Protein AF-A0A938PSN5-F1 (afdb_monomer_lite)

Radius of gyration: 25.48 Å; chains: 1; bounding box: 54×67×77 Å

Secondary structure (DSSP, 8-state):
----HHHHHHHHHHHHHHHHHHHHHHHHHHHHHHHHHHHHHHHHTSS--HHHHHHHHHHHHHTT--HHHHHHHHHHHHHHHHT---HHHHHHHHH-SSS--HHHHHHHHHHHHHHHHHH-S-TT-HHHHHHHHHHHHTT--HHHHHHHHHHHHHHHHHHHHHHHHHT--TT--HHHHHHHHHHHHHHT-GGGS-TT--HHHHHHHHHHHHHHHHHHHHHHHHHHHHHHHHH--

Sequence (233 aa):
MPDSRPIDSLLERLAQRLLTAWVRHTRRPYLEFMFAGMGRIARSSGHVTPEYIAYGEAVMMRLNITNAEREQAIAWFRSGHDGNADLHQLAGRCNAGVGRTKNRDMLARMCLESFVAIAGVEPDTAANRTVHFLASLIGQDAANARRKHRAQQQRAEQSNAARAILGVSADAGMEEIKRAYRLLASRYHPDKLPANASEEECEFAVRRSIEVRSALEFLLDSGTDAEVNKAAA

pLDDT: mean 83.18, std 14.86, range [31.61, 97.12]

Foldseek 3Di:
DDDPPPVVVVVVVVVVVVVVVVVCLLLVLLLLLLLLLLLLLCLLLPHDDVVSVVLLVVLCVVVVPDPVNVVVSVVSSVCSNVVNDPSLVSLVSLVPDPDDDPVSVVSLLVSLLSLLVSNDLDPPGSSLVSSCVSNVSNVHDSVVSSVVVVVVVVLLVLLCVLCVLLVHDSPDDLVRLVVSLVVLLVVLPLVPDPPPDDPVSVVVSVVSNVSNVVSNVSNVVVVVVVVVVVVVD

Structure (mmCIF, N/CA/C/O backbone):
data_AF-A0A938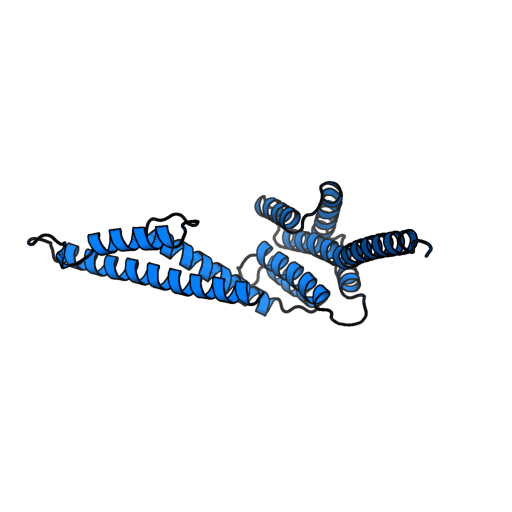PSN5-F1
#
_entry.id   AF-A0A938PSN5-F1
#
loop_
_atom_site.group_PDB
_atom_site.id
_atom_site.type_symbol
_atom_site.label_atom_id
_atom_site.label_alt_id
_atom_site.label_comp_id
_atom_site.label_asym_id
_atom_site.label_entity_id
_atom_site.label_seq_id
_atom_site.pdbx_PDB_ins_code
_atom_site.Cartn_x
_atom_site.Cartn_y
_atom_site.Cartn_z
_atom_site.occupancy
_atom_site.B_iso_or_equiv
_atom_site.auth_seq_id
_atom_site.auth_comp_id
_atom_site.auth_asym_id
_atom_site.auth_atom_id
_atom_site.pdbx_PDB_model_num
ATOM 1 N N . MET A 1 1 ? 1.791 48.979 -35.246 1.00 45.25 1 MET A N 1
ATOM 2 C CA . MET A 1 1 ? 2.224 47.983 -34.245 1.00 45.25 1 MET A CA 1
ATOM 3 C C . MET A 1 1 ? 1.732 46.625 -34.724 1.00 45.25 1 MET A C 1
ATOM 5 O O . MET A 1 1 ? 0.539 46.378 -34.596 1.00 45.25 1 MET A O 1
ATOM 9 N N . PRO A 1 2 ? 2.564 45.826 -35.415 1.00 44.50 2 PRO A N 1
ATOM 10 C CA . PRO A 1 2 ? 2.150 44.516 -35.896 1.00 44.50 2 PRO A CA 1
ATOM 11 C C . PRO A 1 2 ? 2.071 43.534 -34.721 1.00 44.50 2 PRO A C 1
ATOM 13 O O . PRO A 1 2 ? 2.867 43.591 -33.787 1.00 44.50 2 PRO A O 1
ATOM 16 N N . ASP A 1 3 ? 1.052 42.688 -34.774 1.00 54.69 3 ASP A N 1
ATOM 17 C CA . ASP A 1 3 ? 0.571 41.810 -33.714 1.00 54.69 3 ASP A CA 1
ATOM 18 C C . ASP A 1 3 ? 1.532 40.623 -33.492 1.00 54.69 3 ASP A C 1
ATOM 20 O O . ASP A 1 3 ? 1.675 39.755 -34.352 1.00 54.69 3 ASP A O 1
ATOM 24 N N . SER A 1 4 ? 2.212 40.575 -32.342 1.00 52.62 4 SER A N 1
ATOM 25 C CA . SER A 1 4 ? 3.207 39.548 -31.977 1.00 52.62 4 SER A CA 1
ATOM 26 C C . SER A 1 4 ? 2.605 38.200 -31.531 1.00 52.62 4 SER A C 1
ATOM 28 O O . SER A 1 4 ? 3.331 37.272 -31.189 1.00 52.62 4 SER A O 1
ATOM 30 N N . ARG A 1 5 ? 1.277 38.040 -31.586 1.00 55.97 5 ARG A N 1
ATOM 31 C CA . ARG A 1 5 ? 0.528 36.907 -31.004 1.00 55.97 5 ARG A CA 1
ATOM 32 C C . ARG A 1 5 ? 0.678 35.511 -31.654 1.00 55.97 5 ARG A C 1
ATOM 34 O O . ARG A 1 5 ? 0.444 34.532 -30.941 1.00 55.97 5 ARG A O 1
ATOM 41 N N . PRO A 1 6 ? 1.019 35.316 -32.948 1.00 53.09 6 PRO A N 1
ATOM 42 C CA . PRO A 1 6 ? 1.002 33.965 -33.522 1.00 53.09 6 PRO A CA 1
ATOM 43 C C . PRO A 1 6 ? 2.193 33.099 -33.080 1.00 53.09 6 PRO A C 1
ATOM 45 O O . PRO A 1 6 ? 2.013 31.897 -32.872 1.00 53.09 6 PRO A O 1
ATOM 48 N N . ILE A 1 7 ? 3.376 33.697 -32.883 1.00 48.84 7 ILE A N 1
ATOM 49 C CA . ILE A 1 7 ? 4.607 32.992 -32.480 1.00 48.84 7 ILE A CA 1
ATOM 50 C C . ILE A 1 7 ? 4.522 32.541 -31.014 1.00 48.84 7 ILE A C 1
ATOM 52 O O . ILE A 1 7 ? 4.834 31.386 -30.721 1.00 48.84 7 ILE A O 1
ATOM 56 N N . ASP A 1 8 ? 3.993 33.384 -30.124 1.00 55.94 8 ASP A N 1
ATOM 57 C CA . ASP A 1 8 ? 3.820 33.055 -28.701 1.00 55.94 8 ASP A CA 1
ATOM 58 C C . ASP A 1 8 ? 2.878 31.855 -28.504 1.00 55.94 8 ASP A C 1
ATOM 60 O O . ASP A 1 8 ? 3.202 30.907 -27.790 1.00 55.94 8 ASP A O 1
ATOM 64 N N . SER A 1 9 ? 1.773 31.800 -29.258 1.00 59.12 9 SER A N 1
ATOM 65 C CA . SER A 1 9 ? 0.826 30.675 -29.195 1.00 59.12 9 SER A CA 1
ATOM 66 C C . SER A 1 9 ? 1.396 29.348 -29.726 1.00 59.12 9 SER A C 1
ATOM 68 O O . SER A 1 9 ? 0.900 28.269 -29.385 1.00 59.12 9 SER A O 1
ATOM 70 N N . LEU A 1 10 ? 2.396 29.404 -30.612 1.00 55.84 10 LEU A N 1
ATOM 71 C CA . LEU A 1 10 ? 3.085 28.226 -31.143 1.00 55.84 10 LEU A CA 1
ATOM 72 C C . LEU A 1 10 ? 4.133 27.728 -30.149 1.00 55.84 10 LEU A C 1
ATOM 74 O O . LEU A 1 10 ? 4.213 26.523 -29.913 1.00 55.84 10 LEU A O 1
ATOM 78 N N . LEU A 1 11 ? 4.882 28.641 -29.529 1.00 57.03 11 LEU A N 1
ATOM 79 C CA . LEU A 1 11 ? 5.856 28.320 -28.488 1.00 57.03 11 LEU A CA 1
ATOM 80 C C . LEU A 1 11 ? 5.182 27.740 -27.242 1.00 57.03 11 LEU A C 1
ATOM 82 O O . LEU A 1 11 ? 5.653 26.728 -26.733 1.00 57.03 11 LEU A O 1
ATOM 86 N N . GLU A 1 12 ? 4.039 28.278 -26.813 1.00 58.59 12 GLU A N 1
ATOM 87 C CA . GLU A 1 12 ? 3.246 27.705 -25.717 1.00 58.59 12 GLU A CA 1
ATOM 88 C C . GLU A 1 12 ? 2.748 26.293 -26.042 1.00 58.59 12 GLU A C 1
ATOM 90 O O . GLU A 1 12 ? 2.894 25.372 -25.238 1.00 58.59 12 GLU A O 1
ATOM 95 N N . ARG A 1 13 ? 2.217 26.071 -27.252 1.00 63.41 13 ARG A N 1
ATOM 96 C CA . ARG A 1 13 ? 1.760 24.740 -27.685 1.00 63.41 13 ARG A CA 1
ATOM 97 C C . ARG A 1 13 ? 2.907 23.737 -27.785 1.00 63.41 13 ARG A C 1
ATOM 99 O O . ARG A 1 13 ? 2.730 22.570 -27.427 1.00 63.41 13 ARG A O 1
ATOM 106 N N . LEU A 1 14 ? 4.079 24.165 -28.251 1.00 49.91 14 LEU A N 1
ATOM 107 C CA . LEU A 1 14 ? 5.283 23.337 -28.278 1.00 49.91 14 LEU A CA 1
ATOM 108 C C . LEU A 1 14 ? 5.779 23.040 -26.861 1.00 49.91 14 LEU A C 1
ATOM 110 O O . LEU A 1 14 ? 6.025 21.878 -26.555 1.00 49.91 14 LEU A O 1
ATOM 114 N N . ALA A 1 15 ? 5.837 24.034 -25.974 1.00 52.06 15 ALA A N 1
ATOM 115 C CA . ALA A 1 15 ? 6.220 23.863 -24.576 1.00 52.06 15 ALA A CA 1
ATOM 116 C C . ALA A 1 15 ? 5.268 22.913 -23.831 1.00 52.06 15 ALA A C 1
ATOM 118 O O . ALA A 1 15 ? 5.733 21.994 -23.161 1.00 52.06 15 ALA A O 1
ATOM 119 N N . GLN A 1 16 ? 3.950 23.037 -24.019 1.00 60.03 16 GLN A N 1
ATOM 120 C CA . GLN A 1 16 ? 2.952 22.137 -23.431 1.00 60.03 16 GLN A CA 1
ATOM 121 C C . GLN A 1 16 ? 3.113 20.697 -23.943 1.00 60.03 16 GLN A C 1
ATOM 123 O O . GLN A 1 16 ? 3.023 19.739 -23.170 1.00 60.03 16 GLN A O 1
ATOM 128 N N . ARG A 1 17 ? 3.382 20.522 -25.247 1.00 55.81 17 ARG A N 1
ATOM 129 C CA . ARG A 1 17 ? 3.638 19.206 -25.859 1.00 55.81 17 ARG A CA 1
ATOM 130 C C . ARG A 1 17 ? 4.942 18.599 -25.363 1.00 55.81 17 ARG A C 1
ATOM 132 O O . ARG A 1 17 ? 4.955 17.412 -25.051 1.00 55.81 17 ARG A O 1
ATOM 139 N N . LEU A 1 18 ? 6.004 19.394 -25.257 1.00 54.53 18 LEU A N 1
ATOM 140 C CA . LEU A 1 18 ? 7.302 18.968 -24.737 1.00 54.53 18 LEU A CA 1
ATOM 141 C C . LEU A 1 18 ? 7.218 18.628 -23.248 1.00 54.53 18 LEU A C 1
ATOM 143 O O . LEU A 1 18 ? 7.738 17.593 -22.855 1.00 54.53 18 LEU A O 1
ATOM 147 N N . LEU A 1 19 ? 6.497 19.410 -22.442 1.00 59.25 19 LEU A N 1
ATOM 148 C CA . LEU A 1 19 ? 6.243 19.125 -21.029 1.00 59.25 19 LEU A CA 1
ATOM 149 C C . LEU A 1 19 ? 5.419 17.845 -20.860 1.00 59.25 19 LEU A C 1
ATOM 151 O O . LEU A 1 19 ? 5.789 16.972 -20.082 1.00 59.25 19 LEU A O 1
ATOM 155 N N . THR A 1 20 ? 4.341 17.684 -21.629 1.00 65.62 20 THR A N 1
ATOM 156 C CA . THR A 1 20 ? 3.514 16.466 -21.605 1.00 65.62 20 THR A CA 1
ATOM 157 C C . THR A 1 20 ? 4.323 15.243 -22.040 1.00 65.62 20 THR A C 1
ATOM 159 O O . THR A 1 20 ? 4.248 14.188 -21.408 1.00 65.62 20 THR A O 1
ATOM 162 N N . ALA A 1 21 ? 5.126 15.379 -23.097 1.00 54.53 21 ALA A N 1
ATOM 163 C CA . ALA A 1 21 ? 6.018 14.330 -23.575 1.00 54.53 21 ALA A CA 1
ATOM 164 C C . ALA A 1 21 ? 7.109 14.010 -22.548 1.00 54.53 21 ALA A C 1
ATOM 166 O O . ALA A 1 21 ? 7.376 12.839 -22.311 1.00 54.53 21 ALA A O 1
ATOM 167 N N . TRP A 1 22 ? 7.682 15.016 -21.887 1.00 57.53 22 TRP A N 1
ATOM 168 C CA . TRP A 1 22 ? 8.700 14.856 -20.853 1.00 57.53 22 TRP A CA 1
ATOM 169 C C . TRP A 1 22 ? 8.143 14.183 -19.597 1.00 57.53 22 TRP A C 1
ATOM 171 O O . TRP A 1 22 ? 8.745 13.235 -19.096 1.00 57.53 22 TRP A O 1
ATOM 181 N N . VAL A 1 23 ? 6.959 14.587 -19.126 1.00 67.56 23 VAL A N 1
ATOM 182 C CA . VAL A 1 23 ? 6.266 13.936 -18.003 1.00 67.56 23 VAL A CA 1
ATOM 183 C C . VAL A 1 23 ? 5.950 12.481 -18.350 1.00 67.56 23 VAL A C 1
ATOM 185 O O . VAL A 1 23 ? 6.244 11.586 -17.559 1.00 67.56 23 VAL A O 1
ATOM 188 N N . ARG A 1 24 ? 5.421 12.212 -19.552 1.00 67.19 24 ARG A N 1
ATOM 189 C CA . ARG A 1 24 ? 5.166 10.841 -20.029 1.00 67.19 24 ARG A CA 1
ATOM 190 C C . ARG A 1 24 ? 6.452 10.022 -20.145 1.00 67.19 24 ARG A C 1
ATOM 192 O O . ARG A 1 24 ? 6.476 8.871 -19.717 1.00 67.19 24 ARG A O 1
ATOM 199 N N . HIS A 1 25 ? 7.520 10.608 -20.677 1.00 71.94 25 HIS A N 1
ATOM 200 C CA . HIS A 1 25 ? 8.811 9.948 -20.857 1.00 71.94 25 HIS A CA 1
ATOM 201 C C . HIS A 1 25 ? 9.480 9.628 -19.517 1.00 71.94 25 HIS A C 1
ATOM 203 O O . HIS A 1 25 ? 9.973 8.522 -19.334 1.00 71.94 25 HIS A O 1
ATOM 209 N N . THR A 1 26 ? 9.411 10.548 -18.553 1.00 76.94 26 THR A N 1
ATOM 210 C CA . THR A 1 26 ? 9.938 10.353 -17.193 1.00 76.94 26 THR A CA 1
ATOM 211 C C . THR A 1 26 ? 9.128 9.306 -16.429 1.00 76.94 26 THR A C 1
ATOM 213 O O . THR A 1 26 ? 9.687 8.509 -15.685 1.00 76.94 26 THR A O 1
ATOM 216 N N . ARG A 1 27 ? 7.806 9.267 -16.628 1.00 84.69 27 ARG A N 1
ATOM 217 C CA . ARG A 1 27 ? 6.895 8.364 -15.914 1.00 84.69 27 ARG A CA 1
ATOM 218 C C . ARG A 1 27 ? 6.908 6.930 -16.455 1.00 84.69 27 ARG A C 1
ATOM 220 O O . ARG A 1 27 ? 6.739 5.992 -15.680 1.00 84.69 27 ARG A O 1
ATOM 227 N N . ARG A 1 28 ? 7.109 6.732 -17.762 1.00 89.81 28 ARG A N 1
ATOM 228 C CA . ARG A 1 28 ? 7.004 5.411 -18.411 1.00 89.81 28 ARG A CA 1
ATOM 229 C C . ARG A 1 28 ? 7.950 4.340 -17.835 1.00 89.81 28 ARG A C 1
ATOM 231 O O . ARG A 1 28 ? 7.446 3.253 -17.565 1.00 89.81 28 ARG A O 1
ATOM 238 N N . PRO A 1 29 ? 9.256 4.595 -17.599 1.00 92.75 29 PRO A N 1
ATOM 239 C CA . PRO A 1 29 ? 10.144 3.622 -16.956 1.00 92.75 29 PRO A CA 1
ATOM 240 C C . PRO A 1 29 ? 9.627 3.146 -15.596 1.00 92.75 29 PRO A C 1
ATOM 242 O O . PRO A 1 29 ? 9.659 1.952 -15.317 1.00 92.75 29 PRO A O 1
ATOM 245 N N . TYR A 1 30 ? 9.080 4.062 -14.791 1.00 93.19 30 TYR A N 1
ATOM 246 C CA . TYR A 1 30 ? 8.523 3.743 -13.478 1.00 93.19 30 TYR A CA 1
ATOM 247 C C . TYR A 1 30 ? 7.256 2.903 -13.575 1.00 93.19 30 TYR A C 1
ATOM 249 O O . TYR A 1 30 ? 7.114 1.954 -12.817 1.00 93.19 30 TYR A O 1
ATOM 257 N N . LEU A 1 31 ? 6.354 3.202 -14.515 1.00 93.25 31 LEU A N 1
ATOM 258 C CA . LEU A 1 31 ? 5.161 2.376 -14.729 1.00 93.25 31 LEU A CA 1
ATOM 259 C C . LEU A 1 31 ? 5.536 0.953 -15.137 1.00 93.25 31 LEU A C 1
ATOM 261 O O . LEU A 1 31 ? 5.017 -0.004 -14.575 1.00 93.25 31 LEU A O 1
ATOM 265 N N . GLU A 1 32 ? 6.461 0.817 -16.081 1.00 95.25 32 GLU A N 1
ATOM 266 C CA . GLU A 1 32 ? 6.935 -0.482 -16.545 1.00 95.25 32 GLU A CA 1
ATOM 267 C C . GLU A 1 32 ? 7.602 -1.279 -15.420 1.00 95.25 32 GLU A C 1
ATOM 269 O O . GLU A 1 32 ? 7.234 -2.429 -15.183 1.00 95.25 32 GLU A O 1
ATOM 274 N N . PHE A 1 33 ? 8.509 -0.648 -14.666 1.00 97.12 33 PHE A N 1
ATOM 275 C CA . PHE A 1 33 ? 9.139 -1.255 -13.494 1.00 97.12 33 PHE A CA 1
ATOM 276 C C . PHE A 1 33 ? 8.119 -1.634 -12.414 1.00 97.12 33 PHE A C 1
ATOM 278 O O . PHE A 1 33 ? 8.210 -2.710 -11.830 1.00 97.12 33 PHE A O 1
ATOM 285 N N . MET A 1 34 ? 7.126 -0.781 -12.163 1.00 95.44 34 MET A N 1
ATOM 286 C CA . MET A 1 34 ? 6.086 -1.017 -11.168 1.00 95.44 34 MET A CA 1
ATOM 287 C C . MET A 1 34 ? 5.192 -2.197 -11.557 1.00 95.44 34 MET A C 1
ATOM 289 O O . MET A 1 34 ? 5.037 -3.123 -10.768 1.00 95.44 34 MET A O 1
ATOM 293 N N . PHE A 1 35 ? 4.638 -2.225 -12.770 1.00 95.81 35 PHE A N 1
ATOM 294 C CA . PHE A 1 35 ? 3.769 -3.331 -13.178 1.00 95.81 35 PHE A CA 1
ATOM 295 C C . PHE A 1 35 ? 4.548 -4.649 -13.290 1.00 95.81 35 PHE A C 1
ATOM 297 O O . PHE A 1 35 ? 4.080 -5.664 -12.776 1.00 95.81 35 PHE A O 1
ATOM 304 N N . ALA A 1 36 ? 5.765 -4.639 -13.846 1.00 97.12 36 ALA A N 1
ATOM 305 C CA . ALA A 1 36 ? 6.624 -5.825 -13.862 1.00 97.12 36 ALA A CA 1
ATOM 306 C C . ALA A 1 36 ? 7.024 -6.282 -12.445 1.00 97.12 36 ALA A C 1
ATOM 308 O O . ALA A 1 36 ? 7.016 -7.477 -12.148 1.00 97.12 36 ALA A O 1
ATOM 309 N N . GLY A 1 37 ? 7.324 -5.348 -11.540 1.00 96.56 37 GLY A N 1
ATOM 310 C CA . GLY A 1 37 ? 7.615 -5.636 -10.137 1.00 96.56 37 GLY A CA 1
ATOM 311 C C . GLY A 1 37 ? 6.427 -6.273 -9.416 1.00 96.56 37 GLY A C 1
ATOM 312 O O . GLY A 1 37 ? 6.592 -7.294 -8.754 1.00 96.56 37 GLY A O 1
ATOM 313 N N . MET A 1 38 ? 5.216 -5.744 -9.612 1.00 94.62 38 MET A N 1
ATOM 314 C CA . MET A 1 38 ? 3.978 -6.328 -9.080 1.00 94.62 38 MET A CA 1
ATOM 315 C C . MET A 1 38 ? 3.744 -7.748 -9.609 1.00 94.62 38 MET A C 1
ATOM 317 O O . MET A 1 38 ? 3.403 -8.634 -8.829 1.00 94.62 38 MET A O 1
ATOM 321 N N . GLY A 1 39 ? 3.999 -7.991 -10.898 1.00 94.19 39 GLY A N 1
ATOM 322 C CA . GLY A 1 39 ? 3.949 -9.335 -11.475 1.00 94.19 39 GLY A CA 1
ATOM 323 C C . GLY A 1 39 ? 4.965 -10.284 -10.837 1.00 94.19 39 GLY A C 1
ATOM 324 O O . GLY A 1 39 ? 4.628 -11.415 -10.485 1.00 94.19 39 GLY A O 1
ATOM 325 N N . ARG A 1 40 ? 6.199 -9.815 -10.607 1.00 95.56 40 ARG A N 1
ATOM 326 C CA . ARG A 1 40 ? 7.241 -10.603 -9.932 1.00 95.56 40 ARG A CA 1
ATOM 327 C C . ARG A 1 40 ? 6.865 -10.945 -8.488 1.00 95.56 40 ARG A C 1
ATOM 329 O O . ARG A 1 40 ? 7.143 -12.060 -8.054 1.00 95.56 40 ARG A O 1
ATOM 336 N N . ILE A 1 41 ? 6.240 -10.012 -7.765 1.00 93.56 41 ILE A N 1
ATOM 337 C CA . ILE A 1 41 ? 5.722 -10.241 -6.407 1.00 93.56 41 ILE A CA 1
ATOM 338 C C . ILE A 1 41 ? 4.597 -11.278 -6.438 1.00 93.56 41 ILE A C 1
ATOM 340 O O . ILE A 1 41 ? 4.625 -12.227 -5.665 1.00 93.56 41 ILE A O 1
ATOM 344 N N . ALA A 1 42 ? 3.650 -11.156 -7.371 1.00 91.19 42 ALA A N 1
ATOM 345 C CA . ALA A 1 42 ? 2.565 -12.124 -7.508 1.00 91.19 42 ALA A CA 1
ATOM 346 C C . ALA A 1 42 ? 3.092 -13.545 -7.771 1.00 91.19 42 ALA A C 1
ATOM 348 O O . ALA A 1 42 ? 2.639 -14.502 -7.146 1.00 91.19 42 ALA A O 1
ATOM 349 N N . ARG A 1 43 ? 4.110 -13.680 -8.634 1.00 91.56 43 ARG A N 1
ATOM 350 C CA . ARG A 1 43 ? 4.778 -14.965 -8.888 1.00 91.56 43 ARG A CA 1
ATOM 351 C C . ARG A 1 43 ? 5.427 -15.531 -7.624 1.00 91.56 43 ARG A C 1
ATOM 353 O O . ARG A 1 43 ? 5.304 -16.723 -7.364 1.00 91.56 43 ARG A O 1
ATOM 360 N N . SER A 1 44 ? 6.138 -14.709 -6.848 1.00 91.44 44 SER A N 1
ATOM 361 C CA . SER A 1 44 ? 6.821 -15.188 -5.639 1.00 91.44 44 SER A CA 1
ATOM 362 C C . SER A 1 44 ? 5.856 -15.552 -4.509 1.00 91.44 44 SER A C 1
ATOM 364 O O . SER A 1 44 ? 6.202 -16.387 -3.679 1.00 91.44 44 SER A O 1
ATOM 366 N N . SER A 1 45 ? 4.636 -15.011 -4.525 1.00 82.50 45 SER A N 1
ATOM 367 C CA . SER A 1 45 ? 3.524 -15.412 -3.651 1.00 82.50 45 SER A CA 1
ATOM 368 C C . SER A 1 45 ? 2.866 -16.746 -4.042 1.00 82.50 45 SER A C 1
ATOM 370 O O . SER A 1 45 ? 2.062 -17.273 -3.280 1.00 82.50 45 SER A O 1
ATOM 372 N N . GLY A 1 46 ? 3.193 -17.311 -5.208 1.00 76.50 46 GLY A N 1
ATOM 373 C CA . GLY A 1 46 ? 2.736 -18.629 -5.658 1.00 76.50 46 GLY A CA 1
ATOM 374 C C . GLY A 1 46 ? 1.533 -18.613 -6.606 1.00 76.50 46 GLY A C 1
ATOM 375 O O . GLY A 1 46 ? 1.506 -19.436 -7.514 1.00 76.50 46 GLY A O 1
ATOM 376 N N . HIS A 1 47 ? 0.580 -17.681 -6.466 1.00 70.94 47 HIS A N 1
ATOM 377 C CA . HIS A 1 47 ? -0.566 -17.546 -7.381 1.00 70.94 47 HIS A CA 1
ATOM 378 C C . HIS A 1 47 ? -1.041 -16.090 -7.509 1.00 70.94 47 HIS A C 1
ATOM 380 O O . HIS A 1 47 ? -1.014 -15.327 -6.544 1.00 70.94 47 HIS A O 1
ATOM 386 N N . VAL A 1 48 ? -1.539 -15.724 -8.697 1.00 76.50 48 VAL A N 1
ATOM 387 C CA . VAL A 1 48 ? -2.268 -14.464 -8.916 1.00 76.50 48 VAL A CA 1
ATOM 388 C C . VAL A 1 48 ? -3.698 -14.642 -8.415 1.00 76.50 48 VAL A C 1
ATOM 390 O O . VAL A 1 48 ? -4.472 -15.398 -9.000 1.00 76.50 48 VAL A O 1
ATOM 393 N N . THR A 1 49 ? -4.050 -13.950 -7.336 1.00 79.88 49 THR A N 1
ATOM 394 C CA . THR A 1 49 ? -5.396 -13.999 -6.752 1.00 79.88 49 THR A CA 1
ATOM 395 C C . THR A 1 49 ? -6.282 -12.856 -7.285 1.00 79.88 49 THR A C 1
ATOM 397 O O . THR A 1 49 ? -5.756 -11.884 -7.845 1.00 79.88 49 THR A O 1
ATOM 400 N N . PRO A 1 50 ? -7.621 -12.921 -7.133 1.00 82.50 50 PRO A N 1
ATOM 401 C CA . PRO A 1 50 ? -8.516 -11.815 -7.493 1.00 82.50 50 PRO A CA 1
ATOM 402 C C . PRO A 1 50 ? -8.125 -10.478 -6.847 1.00 82.50 50 PRO A C 1
ATOM 404 O O . PRO A 1 50 ? -8.286 -9.423 -7.459 1.00 82.50 50 PRO A O 1
ATOM 407 N N . GLU A 1 51 ? -7.535 -10.514 -5.653 1.00 78.19 51 GLU A N 1
ATOM 408 C CA . GLU A 1 51 ? -7.033 -9.339 -4.941 1.00 78.19 51 GLU A CA 1
ATOM 409 C C . GLU A 1 51 ? -5.887 -8.648 -5.699 1.00 78.19 51 GLU A C 1
ATOM 411 O O . GLU A 1 51 ? -5.857 -7.419 -5.765 1.00 78.19 51 GLU A O 1
ATOM 416 N N . TYR A 1 52 ? -4.983 -9.402 -6.341 1.00 78.94 52 TYR A N 1
ATOM 417 C CA . TYR A 1 52 ? -3.925 -8.825 -7.185 1.00 78.94 52 TYR A CA 1
ATOM 418 C C . TYR A 1 52 ? -4.498 -8.098 -8.401 1.00 78.94 52 TYR A C 1
ATOM 420 O O . TYR A 1 52 ? -3.999 -7.034 -8.775 1.00 78.94 52 TYR A O 1
ATOM 428 N N . ILE A 1 53 ? -5.545 -8.663 -9.009 1.00 82.25 53 ILE A N 1
ATOM 429 C CA . ILE A 1 53 ? -6.225 -8.063 -10.160 1.00 82.25 53 ILE A CA 1
ATOM 430 C C . ILE A 1 53 ? -6.912 -6.768 -9.723 1.00 82.25 53 ILE A C 1
ATOM 432 O O . ILE A 1 53 ? -6.634 -5.714 -10.294 1.00 82.25 53 ILE A O 1
ATOM 436 N N . ALA A 1 54 ? -7.723 -6.825 -8.663 1.00 84.69 54 ALA A N 1
ATOM 437 C CA . ALA A 1 54 ? -8.426 -5.664 -8.124 1.00 84.69 54 ALA A CA 1
ATOM 438 C C . ALA A 1 54 ? -7.455 -4.542 -7.719 1.00 84.69 54 ALA A C 1
ATOM 440 O O . ALA A 1 54 ? -7.675 -3.369 -8.029 1.00 84.69 54 ALA A O 1
ATOM 441 N N . TYR A 1 55 ? -6.337 -4.893 -7.078 1.00 84.69 55 TYR A N 1
ATOM 442 C CA . TYR A 1 55 ? -5.305 -3.928 -6.719 1.00 84.69 55 TYR A CA 1
ATOM 443 C C . TYR A 1 55 ? -4.622 -3.322 -7.954 1.00 84.69 55 TYR A C 1
ATOM 445 O O . TYR A 1 55 ? -4.439 -2.106 -8.023 1.00 84.69 55 TYR A O 1
ATOM 453 N N . GLY A 1 56 ? -4.279 -4.140 -8.954 1.00 84.75 56 GLY A N 1
ATOM 454 C CA . GLY A 1 56 ? -3.726 -3.670 -10.225 1.00 84.75 56 GLY A CA 1
ATOM 455 C C . GLY A 1 56 ? -4.644 -2.669 -10.930 1.00 84.75 56 GLY A C 1
ATOM 456 O O . GLY A 1 56 ? -4.179 -1.622 -11.381 1.00 84.75 56 GLY A O 1
ATOM 457 N N . GLU A 1 57 ? -5.950 -2.936 -10.958 1.00 86.25 57 GLU A N 1
ATOM 458 C CA . GLU A 1 57 ? -6.953 -2.022 -11.515 1.00 86.25 57 GLU A CA 1
ATOM 459 C C . GLU A 1 57 ? -7.078 -0.728 -10.704 1.00 86.25 57 GLU A C 1
ATOM 461 O O . GLU A 1 57 ? -7.099 0.362 -11.281 1.00 86.25 57 GLU A O 1
ATOM 466 N N . ALA A 1 58 ? -7.070 -0.814 -9.371 1.00 84.62 58 ALA A N 1
ATOM 467 C CA . ALA A 1 58 ? -7.075 0.360 -8.502 1.00 84.62 58 ALA A CA 1
ATOM 468 C C . ALA A 1 58 ? -5.837 1.247 -8.714 1.00 84.62 58 ALA A C 1
ATOM 470 O O . ALA A 1 58 ? -5.952 2.475 -8.757 1.00 84.62 58 ALA A O 1
ATOM 471 N N . VAL A 1 59 ? -4.657 0.644 -8.893 1.00 84.88 59 VAL A N 1
ATOM 472 C CA . VAL A 1 59 ? -3.428 1.366 -9.250 1.00 84.88 59 VAL A CA 1
ATOM 473 C C . VAL A 1 59 ? -3.578 2.034 -10.616 1.00 84.88 59 VAL A C 1
ATOM 475 O O . VAL A 1 59 ? -3.271 3.218 -10.742 1.00 84.88 59 VAL A O 1
ATOM 478 N N . MET A 1 60 ? -4.096 1.334 -11.629 1.00 85.88 60 MET A N 1
ATOM 479 C CA . MET A 1 60 ? -4.325 1.922 -12.955 1.00 85.88 60 MET A CA 1
ATOM 480 C C . MET A 1 60 ? -5.260 3.137 -12.896 1.00 85.88 60 MET A C 1
ATOM 482 O O . MET A 1 60 ? -4.929 4.179 -13.464 1.00 85.88 60 MET A O 1
ATOM 486 N N . MET A 1 61 ? -6.366 3.042 -12.150 1.00 84.19 61 MET A N 1
ATOM 487 C CA . MET A 1 61 ? -7.302 4.153 -11.947 1.00 84.19 61 MET A CA 1
ATOM 488 C C . MET A 1 61 ? -6.644 5.343 -11.239 1.00 84.19 61 MET A C 1
ATOM 490 O O . MET A 1 61 ? -6.713 6.466 -11.733 1.00 84.19 61 MET A O 1
ATOM 494 N N . ARG A 1 62 ? -5.943 5.109 -10.120 1.00 79.75 62 ARG A N 1
ATOM 495 C CA . ARG A 1 62 ? -5.250 6.168 -9.353 1.00 79.75 62 ARG A CA 1
ATOM 496 C C . ARG A 1 62 ? -4.188 6.892 -10.169 1.00 79.75 62 ARG A C 1
ATOM 498 O O . ARG A 1 62 ? -3.950 8.079 -9.975 1.00 79.75 62 ARG A O 1
ATOM 505 N N . LEU A 1 63 ? -3.545 6.172 -11.079 1.00 82.38 63 LEU A N 1
ATOM 506 C CA . LEU A 1 63 ? -2.520 6.710 -11.959 1.00 82.38 63 LEU A CA 1
ATOM 507 C C . LEU A 1 63 ? -3.094 7.313 -13.249 1.00 82.38 63 LEU A C 1
ATOM 509 O O . LEU A 1 63 ? -2.320 7.769 -14.094 1.00 82.38 63 LEU A O 1
ATOM 513 N N . ASN A 1 64 ? -4.418 7.327 -13.419 1.00 84.00 64 ASN A N 1
ATOM 514 C CA . ASN A 1 64 ? -5.085 7.790 -14.633 1.00 84.00 64 ASN A CA 1
ATOM 515 C C . ASN A 1 64 ? -4.510 7.116 -15.900 1.00 84.00 64 ASN A C 1
ATOM 517 O O . ASN A 1 64 ? -4.212 7.781 -16.892 1.00 84.00 64 ASN A O 1
ATOM 521 N N . ILE A 1 65 ? -4.251 5.802 -15.818 1.00 84.06 65 ILE A N 1
ATOM 522 C CA . ILE A 1 65 ? -3.847 4.966 -16.957 1.00 84.06 65 ILE A CA 1
ATOM 523 C C . ILE A 1 65 ? -5.038 4.910 -17.912 1.00 84.06 65 ILE A C 1
ATOM 525 O O . ILE A 1 65 ? -6.123 4.465 -17.540 1.00 84.06 65 ILE A O 1
ATOM 529 N N . THR A 1 66 ? -4.844 5.374 -19.142 1.00 83.12 66 THR A N 1
ATOM 530 C CA . THR A 1 66 ? -5.899 5.333 -20.161 1.00 83.12 66 THR A CA 1
ATOM 531 C C . THR A 1 66 ? -6.183 3.896 -20.605 1.00 83.12 66 THR A C 1
ATOM 533 O O . THR A 1 66 ? -5.330 3.018 -20.478 1.00 83.12 66 THR A O 1
ATOM 536 N N . ASN A 1 67 ? -7.348 3.644 -21.213 1.00 80.12 67 ASN A N 1
ATOM 537 C CA . ASN A 1 67 ? -7.648 2.328 -21.798 1.00 80.12 67 ASN A CA 1
ATOM 538 C C . ASN A 1 67 ? -6.576 1.872 -22.805 1.00 80.12 67 ASN A C 1
ATOM 540 O O . ASN A 1 67 ? -6.234 0.695 -22.837 1.00 80.12 67 ASN A O 1
ATOM 544 N N . ALA A 1 68 ? -5.987 2.807 -23.559 1.00 78.56 68 ALA A N 1
ATOM 545 C CA . ALA A 1 68 ? -4.891 2.522 -24.485 1.00 78.56 68 ALA A CA 1
ATOM 546 C C . ALA A 1 68 ? -3.587 2.102 -23.773 1.00 78.56 68 ALA A C 1
ATOM 548 O O . ALA A 1 68 ? -2.808 1.320 -24.307 1.00 78.56 68 ALA A O 1
ATOM 549 N N . GLU A 1 69 ? -3.335 2.599 -22.560 1.00 84.06 69 GLU A N 1
ATOM 550 C CA . GLU A 1 69 ? -2.163 2.239 -21.750 1.00 84.06 69 GLU A CA 1
ATOM 551 C C . GLU A 1 69 ? -2.403 0.985 -20.889 1.00 84.06 69 GLU A C 1
ATOM 553 O O . GLU A 1 69 ? -1.446 0.369 -20.413 1.00 84.06 69 GLU A O 1
ATOM 558 N N . ARG A 1 70 ? -3.666 0.575 -20.707 1.00 90.69 70 ARG A N 1
ATOM 559 C CA . ARG A 1 70 ? -4.057 -0.588 -19.896 1.00 90.69 70 ARG A CA 1
ATOM 560 C C . ARG A 1 70 ? -3.462 -1.887 -20.426 1.00 90.69 70 ARG A C 1
ATOM 562 O O . ARG A 1 70 ? -2.903 -2.661 -19.652 1.00 90.69 70 ARG A O 1
ATOM 569 N N . GLU A 1 71 ? -3.549 -2.125 -21.733 1.00 91.69 71 GLU A N 1
ATOM 570 C CA . GLU A 1 71 ? -2.994 -3.334 -22.358 1.00 91.69 71 GLU A CA 1
ATOM 571 C C . GLU A 1 71 ? -1.485 -3.438 -22.127 1.00 91.69 71 GLU A C 1
ATOM 573 O O . GLU A 1 71 ? -0.966 -4.502 -21.788 1.00 91.69 71 GLU A O 1
ATOM 578 N N . GLN A 1 72 ? -0.789 -2.304 -22.213 1.00 92.56 72 GLN A N 1
ATOM 579 C CA . GLN A 1 72 ? 0.643 -2.229 -21.966 1.00 92.56 72 GLN A CA 1
ATOM 580 C C . GLN A 1 72 ? 0.985 -2.513 -20.495 1.00 92.56 72 GLN A C 1
ATOM 582 O O . GLN A 1 72 ? 1.934 -3.249 -20.219 1.00 92.56 72 GLN A O 1
ATOM 587 N N . ALA A 1 73 ? 0.202 -1.981 -19.554 1.00 92.38 73 ALA A N 1
ATOM 588 C CA . ALA A 1 73 ? 0.369 -2.252 -18.130 1.00 92.38 73 ALA A CA 1
ATOM 589 C C . ALA A 1 73 ? 0.165 -3.739 -17.792 1.00 92.38 73 ALA A C 1
ATOM 591 O O . ALA A 1 73 ? 0.950 -4.319 -17.040 1.00 92.38 73 ALA A O 1
ATOM 592 N N . ILE A 1 74 ? -0.830 -4.380 -18.412 1.00 93.06 74 ILE A N 1
ATOM 593 C CA . ILE A 1 74 ? -1.064 -5.827 -18.296 1.00 93.06 74 ILE A CA 1
ATOM 594 C C . ILE A 1 74 ? 0.104 -6.618 -18.888 1.00 93.06 74 ILE A C 1
ATOM 596 O O . ILE A 1 74 ? 0.554 -7.590 -18.281 1.00 93.06 74 ILE A O 1
ATOM 600 N N . ALA A 1 75 ? 0.623 -6.208 -20.046 1.00 94.81 75 ALA A N 1
ATOM 601 C CA . ALA A 1 75 ? 1.770 -6.860 -20.669 1.00 94.81 75 ALA A CA 1
ATOM 602 C C . ALA A 1 75 ? 3.025 -6.784 -19.782 1.00 94.81 75 ALA A C 1
ATOM 604 O O . ALA A 1 75 ? 3.715 -7.789 -19.606 1.00 94.81 75 ALA A O 1
ATOM 605 N N . TRP A 1 76 ? 3.295 -5.631 -19.163 1.00 96.12 76 TRP A N 1
ATOM 606 C CA . TRP A 1 76 ? 4.397 -5.481 -18.207 1.00 96.12 76 TRP A CA 1
ATOM 607 C C . TRP A 1 76 ? 4.215 -6.364 -16.975 1.00 96.12 76 TRP A C 1
ATOM 609 O O . TRP A 1 76 ? 5.159 -7.044 -16.572 1.00 96.12 76 TRP A O 1
ATOM 619 N N . PHE A 1 77 ? 3.001 -6.414 -16.419 1.00 94.44 77 PHE A N 1
ATOM 620 C CA . PHE A 1 77 ? 2.684 -7.299 -15.301 1.00 94.44 77 PHE A CA 1
ATOM 621 C C . PHE A 1 77 ? 2.945 -8.766 -15.645 1.00 94.44 77 PHE A C 1
ATOM 623 O O . PHE A 1 77 ? 3.658 -9.451 -14.913 1.00 94.44 77 PHE A O 1
ATOM 630 N N . ARG A 1 78 ? 2.435 -9.236 -16.790 1.00 94.69 78 ARG A N 1
ATOM 631 C CA . ARG A 1 78 ? 2.657 -10.609 -17.267 1.00 94.69 78 ARG A CA 1
ATOM 632 C C . ARG A 1 78 ? 4.137 -10.906 -17.466 1.00 94.69 78 ARG A C 1
ATOM 634 O O . ARG A 1 78 ? 4.621 -11.901 -16.952 1.00 94.69 78 ARG A O 1
ATOM 641 N N . SER A 1 79 ? 4.888 -10.005 -18.097 1.00 96.25 79 SER A N 1
ATOM 642 C CA . SER A 1 79 ? 6.339 -10.169 -18.269 1.00 96.25 79 SER A CA 1
ATOM 643 C C . SER A 1 79 ? 7.075 -10.333 -16.929 1.00 96.25 79 SER A C 1
ATOM 645 O O . SER A 1 79 ? 7.950 -11.190 -16.781 1.00 96.25 79 SER A O 1
ATOM 647 N N . GLY A 1 80 ? 6.684 -9.556 -15.915 1.00 95.38 80 GLY A N 1
ATOM 648 C CA . GLY A 1 80 ? 7.199 -9.688 -14.553 1.00 95.38 80 GLY A CA 1
ATOM 649 C C . GLY A 1 80 ? 6.843 -11.016 -13.886 1.00 95.38 80 GLY A C 1
ATOM 650 O O . GLY A 1 80 ? 7.716 -11.659 -13.293 1.00 95.38 80 GLY A O 1
ATOM 651 N N . HIS A 1 81 ? 5.579 -11.420 -14.017 1.00 94.44 81 HIS A N 1
ATOM 652 C CA . HIS A 1 81 ? 5.035 -12.675 -13.504 1.00 94.44 81 HIS A CA 1
ATOM 653 C C . HIS A 1 81 ? 5.693 -13.899 -14.145 1.00 94.44 81 HIS A C 1
ATOM 655 O O . HIS A 1 81 ? 6.104 -14.821 -13.446 1.00 94.44 81 HIS A O 1
ATOM 661 N N . ASP A 1 82 ? 5.871 -13.892 -15.461 1.00 94.19 82 ASP A N 1
ATOM 662 C CA . ASP A 1 82 ? 6.416 -15.018 -16.220 1.00 94.19 82 ASP A CA 1
ATOM 663 C C . ASP A 1 82 ? 7.937 -15.144 -16.053 1.00 94.19 82 ASP A C 1
ATOM 665 O O . ASP A 1 82 ? 8.514 -16.185 -16.362 1.00 94.19 82 ASP A O 1
ATOM 669 N N . GLY A 1 83 ? 8.573 -14.141 -15.440 1.00 93.12 83 GLY A N 1
ATOM 670 C CA . GLY A 1 83 ? 10.010 -14.114 -15.176 1.00 93.12 83 GLY A CA 1
ATOM 671 C C . GLY A 1 83 ? 10.831 -13.521 -16.322 1.00 93.12 83 GLY A C 1
ATOM 672 O O . GLY A 1 83 ? 12.051 -13.452 -16.203 1.00 93.12 83 GLY A O 1
ATOM 673 N N . ASN A 1 84 ? 10.165 -13.049 -17.378 1.00 95.00 84 ASN A N 1
ATOM 674 C CA . ASN A 1 84 ? 10.766 -12.536 -18.609 1.00 95.00 84 ASN A CA 1
ATOM 675 C C . ASN A 1 84 ? 11.259 -11.085 -18.486 1.00 95.00 84 ASN A C 1
ATOM 677 O O . ASN A 1 84 ? 12.073 -10.640 -19.291 1.00 95.00 84 ASN A O 1
ATOM 681 N N . ALA A 1 85 ? 10.774 -10.334 -17.494 1.00 95.69 85 ALA A N 1
ATOM 682 C CA . ALA A 1 85 ? 11.211 -8.961 -17.268 1.00 95.69 85 ALA A CA 1
ATOM 683 C C . ALA A 1 85 ? 12.608 -8.894 -16.626 1.00 95.69 85 ALA A C 1
ATOM 685 O O . ALA A 1 85 ? 12.816 -9.416 -15.524 1.00 95.69 85 ALA A O 1
ATOM 686 N N . ASP A 1 86 ? 13.524 -8.159 -17.264 1.00 96.75 86 ASP A N 1
ATOM 687 C CA . ASP A 1 86 ? 14.808 -7.759 -16.680 1.00 96.75 86 ASP A CA 1
ATOM 688 C C . ASP A 1 86 ? 14.620 -6.550 -15.749 1.00 96.75 86 ASP A C 1
ATOM 690 O O . ASP A 1 86 ? 14.634 -5.384 -16.153 1.00 96.75 86 ASP A O 1
ATOM 694 N N . LEU A 1 87 ? 14.434 -6.836 -14.462 1.00 96.56 87 LEU A N 1
ATOM 695 C CA . LEU A 1 87 ? 14.186 -5.818 -13.441 1.00 96.56 87 LEU A CA 1
ATOM 696 C C . LEU A 1 87 ? 15.391 -4.891 -13.214 1.00 96.56 87 LEU A C 1
ATOM 698 O O . LEU A 1 87 ? 15.187 -3.730 -12.857 1.00 96.56 87 LEU A O 1
ATOM 702 N N . HIS A 1 88 ? 16.622 -5.357 -13.457 1.00 96.94 88 HIS A N 1
ATOM 703 C CA . HIS A 1 88 ? 17.817 -4.516 -13.355 1.00 96.94 88 HIS A CA 1
ATOM 704 C C . HIS A 1 88 ? 17.842 -3.478 -14.475 1.00 96.94 88 HIS A C 1
ATOM 706 O O . HIS A 1 88 ? 18.063 -2.296 -14.209 1.00 96.94 88 HIS A O 1
ATOM 712 N N . GLN A 1 89 ? 17.558 -3.893 -15.712 1.00 96.19 89 GLN A N 1
ATOM 713 C CA . GLN A 1 89 ? 17.473 -2.978 -16.849 1.00 96.19 89 GLN A CA 1
ATOM 714 C C . GLN A 1 89 ? 16.347 -1.952 -16.662 1.00 96.19 89 GLN A C 1
ATOM 716 O O . GLN A 1 89 ? 16.550 -0.753 -16.882 1.00 96.19 89 GLN A O 1
ATOM 721 N N . LEU A 1 90 ? 15.167 -2.401 -16.224 1.00 95.81 90 LEU A N 1
ATOM 722 C CA . LEU A 1 90 ? 14.029 -1.516 -15.969 1.00 95.81 90 LEU A CA 1
ATOM 723 C C . LEU A 1 90 ? 14.343 -0.486 -14.876 1.00 95.81 90 LEU A C 1
ATOM 725 O O . LEU A 1 90 ? 14.108 0.707 -15.073 1.00 95.81 90 LEU A O 1
ATOM 729 N N . ALA A 1 91 ? 14.952 -0.910 -13.767 1.00 95.25 91 ALA A N 1
ATOM 730 C CA . ALA A 1 91 ? 15.401 0.008 -12.725 1.00 95.25 91 ALA A CA 1
ATOM 731 C C . ALA A 1 91 ? 16.514 0.951 -13.208 1.00 95.25 91 ALA A C 1
ATOM 733 O O . ALA A 1 91 ? 16.512 2.134 -12.869 1.00 95.25 91 ALA A O 1
ATOM 734 N N . GLY A 1 92 ? 17.429 0.468 -14.053 1.00 93.94 92 GLY A N 1
ATOM 735 C CA . GLY A 1 92 ? 18.445 1.289 -14.710 1.00 93.94 92 GLY A CA 1
ATOM 736 C C . GLY A 1 92 ? 17.825 2.445 -15.497 1.00 93.94 92 GLY A C 1
ATOM 737 O O . GLY A 1 92 ? 18.279 3.581 -15.381 1.00 93.94 92 GLY A O 1
ATOM 738 N N . ARG A 1 93 ? 16.720 2.192 -16.210 1.00 92.50 93 ARG A N 1
ATOM 739 C CA . ARG A 1 93 ? 15.947 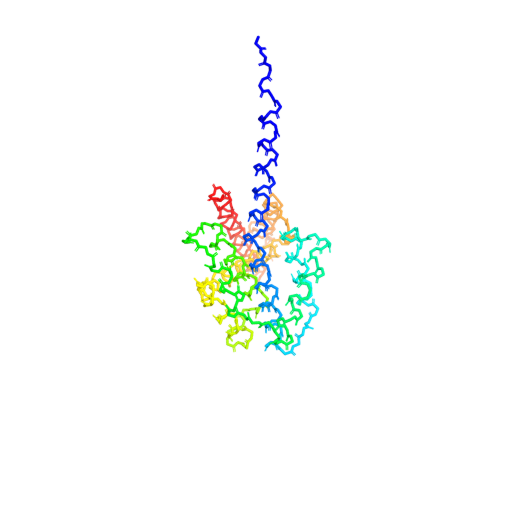3.230 -16.913 1.00 92.50 93 ARG A CA 1
ATOM 740 C C . ARG A 1 93 ? 15.217 4.186 -15.971 1.00 92.50 93 ARG A C 1
ATOM 742 O O . ARG A 1 93 ? 15.146 5.370 -16.275 1.00 92.50 93 ARG A O 1
ATOM 749 N N . CYS A 1 94 ? 14.702 3.716 -14.833 1.00 91.44 94 CYS A N 1
ATOM 750 C CA . CYS A 1 94 ? 14.171 4.601 -13.786 1.00 91.44 94 CYS A CA 1
ATOM 751 C C . CYS A 1 94 ? 15.262 5.534 -13.241 1.00 91.44 94 CYS A C 1
ATOM 753 O O . CYS A 1 94 ? 15.007 6.699 -12.924 1.00 91.44 94 CYS A O 1
ATOM 755 N N . ASN A 1 95 ? 16.485 5.013 -13.146 1.00 87.88 95 ASN A N 1
ATOM 756 C CA . ASN A 1 95 ? 17.633 5.724 -12.614 1.00 87.88 95 ASN A CA 1
ATOM 757 C C . ASN A 1 95 ? 18.348 6.615 -13.642 1.00 87.88 95 ASN A C 1
ATOM 759 O O . ASN A 1 95 ? 19.185 7.428 -13.238 1.00 87.88 95 ASN A O 1
ATOM 763 N N . ALA A 1 96 ? 18.010 6.484 -14.928 1.00 82.38 96 ALA A N 1
ATOM 764 C CA . ALA A 1 96 ? 18.596 7.243 -16.021 1.00 82.38 96 ALA A CA 1
ATOM 765 C C . ALA A 1 96 ? 18.165 8.719 -15.956 1.00 82.38 96 ALA A C 1
ATOM 767 O O . ALA A 1 96 ? 16.980 9.046 -15.978 1.00 82.38 96 ALA A O 1
ATOM 768 N N . GLY A 1 97 ? 19.146 9.617 -15.855 1.00 71.25 97 GLY A N 1
ATOM 769 C CA . GLY A 1 97 ? 18.952 11.063 -15.735 1.00 71.25 97 GLY A CA 1
ATOM 770 C C . GLY A 1 97 ? 19.997 11.707 -14.820 1.00 71.25 97 GLY A C 1
ATOM 771 O O . GLY A 1 97 ? 20.592 11.038 -13.975 1.00 71.25 97 GLY A O 1
ATOM 772 N N . VAL A 1 98 ? 20.235 13.011 -14.986 1.00 54.81 98 VAL A N 1
ATOM 773 C CA . VAL A 1 98 ? 21.186 13.765 -14.154 1.00 54.81 98 VAL A CA 1
ATOM 774 C C . VAL A 1 98 ? 20.537 14.093 -12.803 1.00 54.81 98 VAL A C 1
ATOM 776 O O . VAL A 1 98 ? 19.619 14.906 -12.729 1.00 54.81 98 VAL A O 1
ATOM 779 N N . GLY A 1 99 ? 21.030 13.465 -11.732 1.00 64.81 99 GLY A N 1
ATOM 780 C CA . GLY A 1 99 ? 20.685 13.785 -10.342 1.00 64.81 99 GLY A CA 1
ATOM 781 C C . GLY A 1 99 ? 19.381 13.175 -9.799 1.00 64.81 99 GLY A C 1
ATOM 782 O O . GLY A 1 99 ? 18.540 12.638 -10.526 1.00 64.81 99 GLY A O 1
ATOM 783 N N . ARG A 1 100 ? 19.216 13.252 -8.469 1.00 69.62 100 ARG A N 1
ATOM 784 C CA . ARG A 1 100 ? 17.942 12.983 -7.783 1.00 69.62 100 ARG A CA 1
ATOM 785 C C . ARG A 1 100 ? 17.056 14.223 -7.890 1.00 69.62 100 ARG A C 1
ATOM 787 O O . ARG A 1 100 ? 17.411 15.281 -7.381 1.00 69.62 100 ARG A O 1
ATOM 794 N N . THR A 1 101 ? 15.908 14.095 -8.550 1.00 80.12 101 THR A N 1
ATOM 795 C CA . THR A 1 101 ? 14.884 15.149 -8.613 1.00 80.12 101 THR A CA 1
ATOM 796 C C . THR A 1 101 ? 13.706 14.785 -7.710 1.00 80.12 101 THR A C 1
ATOM 798 O O . THR A 1 101 ? 13.447 13.603 -7.475 1.00 80.12 101 THR A O 1
ATOM 801 N N . LYS A 1 102 ? 12.940 15.783 -7.244 1.00 81.00 102 LYS A N 1
ATOM 802 C CA . LYS A 1 102 ? 11.726 15.547 -6.434 1.00 81.00 102 LYS A CA 1
ATOM 803 C C . LYS A 1 102 ? 10.737 14.602 -7.133 1.00 81.00 102 LYS A C 1
ATOM 805 O O . LYS A 1 102 ? 10.194 13.703 -6.501 1.00 81.00 102 LYS A O 1
ATOM 810 N N . ASN A 1 103 ? 10.560 14.760 -8.448 1.00 81.75 103 ASN A N 1
ATOM 811 C CA . ASN A 1 103 ? 9.668 13.915 -9.248 1.00 81.75 103 ASN A CA 1
ATOM 812 C C . ASN A 1 103 ? 10.150 12.460 -9.310 1.00 81.75 103 ASN A C 1
ATOM 814 O O . ASN A 1 103 ? 9.340 11.541 -9.240 1.00 81.75 103 ASN A O 1
ATOM 818 N N . ARG A 1 104 ? 11.466 12.247 -9.417 1.00 84.50 104 ARG A N 1
ATOM 819 C CA . ARG A 1 104 ? 12.073 10.913 -9.436 1.00 84.50 104 ARG A CA 1
ATOM 820 C C . ARG A 1 104 ? 11.858 10.189 -8.109 1.00 84.50 104 ARG A C 1
ATOM 822 O O . ARG A 1 104 ? 11.394 9.053 -8.101 1.00 84.50 104 ARG A O 1
ATOM 829 N N . ASP A 1 105 ? 12.142 10.867 -6.999 1.00 86.25 105 AS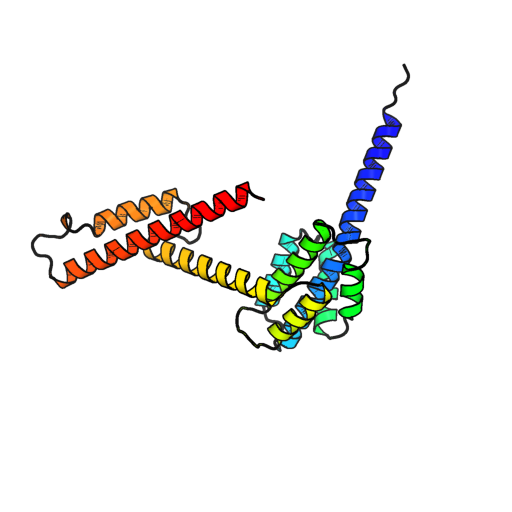P A N 1
ATOM 830 C CA . ASP A 1 105 ? 11.950 10.309 -5.659 1.00 86.25 105 ASP A CA 1
ATOM 831 C C . ASP A 1 105 ? 10.470 10.019 -5.372 1.00 86.25 105 ASP A C 1
ATOM 833 O O . ASP A 1 105 ? 10.154 8.987 -4.784 1.00 86.25 105 ASP A O 1
ATOM 837 N N . MET A 1 106 ? 9.557 10.880 -5.837 1.00 85.38 106 MET A N 1
ATOM 838 C CA . MET A 1 106 ? 8.113 10.645 -5.754 1.00 85.38 106 MET A CA 1
ATOM 839 C C . MET A 1 106 ? 7.697 9.387 -6.531 1.00 85.38 106 MET A C 1
ATOM 841 O O . MET A 1 106 ? 7.032 8.522 -5.970 1.00 85.38 106 MET A O 1
ATOM 845 N N . LEU A 1 107 ? 8.116 9.241 -7.793 1.00 89.44 107 LEU A N 1
ATOM 846 C CA . LEU A 1 107 ? 7.775 8.070 -8.612 1.00 89.44 107 LEU A CA 1
ATOM 847 C C . LEU A 1 107 ? 8.375 6.770 -8.050 1.00 89.44 107 LEU A C 1
ATOM 849 O O . LEU A 1 107 ? 7.698 5.741 -8.019 1.00 89.44 107 LEU A O 1
ATOM 853 N N . ALA A 1 108 ? 9.617 6.813 -7.558 1.00 91.12 108 ALA A N 1
ATOM 854 C CA . ALA A 1 108 ? 10.257 5.681 -6.889 1.00 91.12 108 ALA A CA 1
ATOM 855 C C . ALA A 1 108 ? 9.508 5.289 -5.605 1.00 91.12 108 ALA A C 1
ATOM 857 O O . ALA A 1 108 ? 9.271 4.104 -5.357 1.00 91.12 108 ALA A O 1
ATOM 858 N N . ARG A 1 109 ? 9.079 6.281 -4.815 1.00 88.50 109 ARG A N 1
ATOM 859 C CA . ARG A 1 109 ? 8.264 6.060 -3.618 1.00 88.50 109 ARG A CA 1
ATOM 860 C C . ARG A 1 109 ? 6.922 5.417 -3.961 1.00 88.50 109 ARG A C 1
ATOM 862 O O . ARG A 1 109 ? 6.571 4.432 -3.326 1.00 88.50 109 ARG A O 1
ATOM 869 N N . MET A 1 110 ? 6.226 5.892 -4.994 1.00 89.06 110 MET A N 1
ATOM 870 C CA . MET A 1 110 ? 4.955 5.305 -5.443 1.00 89.06 110 MET A CA 1
ATOM 871 C C . MET A 1 110 ? 5.104 3.839 -5.876 1.00 89.06 110 MET A C 1
ATOM 873 O O . MET A 1 110 ? 4.229 3.019 -5.590 1.00 89.06 110 MET A O 1
ATOM 877 N N . CYS A 1 111 ? 6.218 3.487 -6.531 1.00 92.94 111 CYS A N 1
ATOM 878 C CA . CYS A 1 111 ? 6.525 2.091 -6.852 1.00 92.94 111 CYS A CA 1
ATOM 879 C C . CYS A 1 111 ? 6.654 1.261 -5.571 1.00 92.94 111 CYS A C 1
ATOM 881 O O . CYS A 1 111 ? 5.996 0.232 -5.434 1.00 92.94 111 CYS A O 1
ATOM 883 N N . LEU A 1 112 ? 7.462 1.730 -4.614 1.00 92.62 112 LEU A N 1
ATOM 884 C CA . LEU A 1 112 ? 7.685 1.018 -3.358 1.00 92.62 112 LEU A CA 1
ATOM 885 C C . LEU A 1 112 ? 6.406 0.876 -2.526 1.00 92.62 112 LEU A C 1
ATOM 887 O O . LEU A 1 112 ? 6.132 -0.206 -2.018 1.00 92.62 112 LEU A O 1
ATOM 891 N N . GLU A 1 113 ? 5.612 1.936 -2.405 1.00 88.56 113 GLU A N 1
ATOM 892 C CA . GLU A 1 113 ? 4.314 1.890 -1.727 1.00 88.56 113 GLU A CA 1
ATOM 893 C C . GLU A 1 113 ? 3.398 0.856 -2.382 1.00 88.56 113 GLU A C 1
ATOM 895 O O . GLU A 1 113 ? 2.778 0.056 -1.683 1.00 88.56 113 GLU A O 1
ATOM 900 N N . SER A 1 114 ? 3.396 0.792 -3.718 1.00 89.62 114 SER A N 1
ATOM 901 C CA . SER A 1 114 ? 2.608 -0.201 -4.446 1.00 89.62 114 SER A CA 1
ATOM 902 C C . SER A 1 114 ? 3.073 -1.633 -4.188 1.00 89.62 114 SER A C 1
ATOM 904 O O . SER A 1 114 ? 2.246 -2.532 -4.048 1.00 89.62 114 SER A O 1
ATOM 906 N N . PHE A 1 115 ? 4.385 -1.845 -4.088 1.00 92.62 115 PHE A N 1
ATOM 907 C CA . PHE A 1 115 ? 4.979 -3.143 -3.774 1.00 92.62 115 PHE A CA 1
ATOM 908 C C . PHE A 1 115 ? 4.691 -3.590 -2.342 1.00 92.62 115 PHE A C 1
ATOM 910 O O . PHE A 1 115 ? 4.374 -4.754 -2.116 1.00 92.62 115 PHE A O 1
ATOM 917 N N . VAL A 1 116 ? 4.785 -2.676 -1.375 1.00 89.56 116 VAL A N 1
ATOM 918 C CA . VAL A 1 116 ? 4.479 -2.964 0.032 1.00 89.56 116 VAL A CA 1
ATOM 919 C C . VAL A 1 116 ? 2.997 -3.285 0.206 1.00 89.56 116 VAL A C 1
ATOM 921 O O . VAL A 1 116 ? 2.674 -4.249 0.892 1.00 89.56 116 VAL A O 1
ATOM 924 N N . ALA A 1 117 ? 2.110 -2.526 -0.442 1.00 85.75 117 ALA A N 1
ATOM 925 C CA . ALA A 1 117 ? 0.673 -2.751 -0.355 1.00 85.75 117 ALA A CA 1
ATOM 926 C C . ALA A 1 117 ? 0.271 -4.127 -0.907 1.00 85.75 117 ALA A C 1
ATOM 928 O O . ALA A 1 117 ? -0.487 -4.843 -0.259 1.00 85.75 117 ALA A O 1
ATOM 929 N N . ILE A 1 118 ? 0.810 -4.523 -2.068 1.00 85.88 118 ILE A N 1
ATOM 930 C CA . ILE A 1 118 ? 0.453 -5.805 -2.690 1.00 85.88 118 ILE A CA 1
ATOM 931 C C . ILE A 1 118 ? 1.117 -7.018 -2.017 1.00 85.88 118 ILE A C 1
ATOM 933 O O . ILE A 1 118 ? 0.540 -8.100 -2.004 1.00 85.88 118 ILE A O 1
ATOM 937 N N . ALA A 1 119 ? 2.312 -6.863 -1.437 1.00 86.81 119 ALA A N 1
ATOM 938 C CA . ALA A 1 119 ? 3.002 -7.961 -0.754 1.00 86.81 119 ALA A CA 1
ATOM 939 C C . ALA A 1 119 ? 2.447 -8.265 0.651 1.00 86.81 119 ALA A C 1
ATOM 941 O O . ALA A 1 119 ? 2.785 -9.297 1.232 1.00 86.81 119 ALA A O 1
ATOM 942 N N . GLY A 1 120 ? 1.611 -7.376 1.197 1.00 79.00 120 GLY A N 1
ATOM 943 C CA . GLY A 1 120 ? 1.024 -7.517 2.525 1.00 79.00 120 GLY A CA 1
ATOM 944 C C . GLY A 1 120 ? 2.003 -7.241 3.674 1.00 79.00 120 GLY A C 1
ATOM 945 O O . GLY A 1 120 ? 3.158 -6.843 3.489 1.00 79.00 120 GLY A O 1
ATOM 946 N N . VAL A 1 121 ? 1.515 -7.432 4.902 1.00 71.56 121 VAL A N 1
ATOM 947 C CA . VAL A 1 121 ? 2.233 -7.072 6.141 1.00 71.56 121 VAL A CA 1
ATOM 948 C C . VAL A 1 121 ? 3.019 -8.205 6.786 1.00 71.56 121 VAL A C 1
ATOM 950 O O . VAL A 1 121 ? 3.825 -7.935 7.675 1.00 71.56 121 VAL A O 1
ATOM 953 N N . GLU A 1 122 ? 2.808 -9.449 6.360 1.00 76.81 122 GLU A N 1
ATOM 954 C CA . GLU A 1 122 ? 3.448 -10.615 6.969 1.00 76.81 122 GLU A CA 1
ATOM 955 C C . GLU A 1 122 ? 4.963 -10.609 6.726 1.00 76.81 122 GLU A C 1
ATOM 957 O O . GLU A 1 122 ? 5.403 -10.701 5.577 1.00 76.81 122 GLU A O 1
ATOM 962 N N . PRO A 1 123 ? 5.799 -10.483 7.770 1.00 69.94 123 PRO A N 1
ATOM 963 C CA . PRO A 1 123 ? 7.243 -10.461 7.588 1.00 69.94 123 PRO A CA 1
ATOM 964 C C . PRO A 1 123 ? 7.753 -11.803 7.035 1.00 69.94 123 PRO A C 1
ATOM 966 O O . PRO A 1 123 ? 7.182 -12.854 7.294 1.00 69.94 123 PRO A O 1
ATOM 969 N N . ASP A 1 124 ? 8.849 -11.750 6.273 1.00 79.94 124 ASP A N 1
ATOM 970 C CA . ASP A 1 124 ? 9.576 -12.920 5.738 1.00 79.94 124 ASP A CA 1
ATOM 971 C C . ASP A 1 124 ? 8.833 -13.820 4.721 1.00 79.94 124 ASP A C 1
ATOM 973 O O . ASP A 1 124 ? 9.198 -14.968 4.454 1.00 79.94 124 ASP A O 1
ATOM 977 N N . THR A 1 125 ? 7.832 -13.274 4.035 1.00 89.06 125 THR A N 1
ATOM 978 C CA . THR A 1 125 ? 7.268 -13.921 2.843 1.00 89.06 125 THR A CA 1
ATOM 979 C C . THR A 1 125 ? 8.203 -13.792 1.631 1.00 89.06 125 THR A C 1
ATOM 981 O O . THR A 1 125 ? 9.006 -12.858 1.512 1.00 89.06 125 THR A O 1
ATOM 984 N N . ALA A 1 126 ? 8.084 -14.713 0.668 1.00 91.44 126 ALA A N 1
ATOM 985 C CA . ALA A 1 126 ? 8.792 -14.623 -0.615 1.00 91.44 126 ALA A CA 1
ATOM 986 C C . ALA A 1 126 ? 8.434 -13.336 -1.389 1.00 91.44 126 ALA A C 1
ATOM 988 O O . ALA A 1 126 ? 9.307 -12.702 -1.996 1.00 91.44 126 ALA A O 1
ATOM 989 N N . ALA A 1 127 ? 7.179 -12.896 -1.269 1.00 90.62 127 ALA A N 1
ATOM 990 C CA . ALA A 1 127 ? 6.705 -11.589 -1.705 1.00 90.62 127 ALA A CA 1
ATOM 991 C C . ALA A 1 127 ? 7.546 -10.465 -1.088 1.00 90.62 127 ALA A C 1
ATOM 993 O O . ALA A 1 127 ? 8.104 -9.625 -1.793 1.00 90.62 127 ALA A O 1
ATOM 994 N N . ASN A 1 128 ? 7.745 -10.491 0.229 1.00 90.31 128 ASN A N 1
ATOM 995 C CA . ASN A 1 128 ? 8.477 -9.442 0.922 1.00 90.31 128 ASN A CA 1
ATOM 996 C C . ASN A 1 128 ? 9.975 -9.434 0.636 1.00 90.31 128 ASN A C 1
ATOM 998 O O . ASN A 1 128 ? 10.533 -8.347 0.459 1.00 90.31 128 ASN A O 1
ATOM 1002 N N . ARG A 1 129 ? 10.616 -10.594 0.467 1.00 93.00 129 ARG A N 1
ATOM 1003 C CA . ARG A 1 129 ? 11.993 -10.652 -0.056 1.00 93.00 129 ARG A CA 1
ATOM 1004 C C . ARG A 1 129 ? 12.093 -10.018 -1.447 1.00 93.00 129 ARG A C 1
ATOM 1006 O O . ARG A 1 129 ? 13.024 -9.259 -1.712 1.00 93.00 129 ARG A O 1
ATOM 1013 N N . THR A 1 130 ? 11.085 -10.240 -2.292 1.00 94.81 130 THR A N 1
ATOM 1014 C CA . THR A 1 130 ? 10.988 -9.619 -3.622 1.00 94.81 130 THR A CA 1
ATOM 1015 C C . THR A 1 130 ? 10.853 -8.097 -3.527 1.00 94.81 130 THR A C 1
ATOM 1017 O O . THR A 1 130 ? 11.537 -7.380 -4.250 1.00 94.81 130 THR A O 1
ATOM 1020 N N . VAL A 1 131 ? 10.041 -7.576 -2.602 1.00 94.56 131 VAL A N 1
ATOM 1021 C CA . VAL A 1 131 ? 9.926 -6.124 -2.367 1.00 94.56 131 VAL A CA 1
ATOM 1022 C C . VAL A 1 131 ? 11.256 -5.513 -1.913 1.00 94.56 131 VAL A C 1
ATOM 1024 O O . VAL A 1 131 ? 11.620 -4.449 -2.405 1.00 94.56 131 VAL A O 1
ATOM 1027 N N . HIS A 1 132 ? 12.008 -6.171 -1.019 1.00 94.88 132 HIS A N 1
ATOM 1028 C CA . HIS A 1 132 ? 13.338 -5.690 -0.609 1.00 94.88 132 HIS A CA 1
ATOM 1029 C C . HIS A 1 132 ? 14.304 -5.608 -1.793 1.00 94.88 132 HIS A C 1
ATOM 1031 O O . HIS A 1 132 ? 15.007 -4.609 -1.942 1.00 94.88 132 HIS A O 1
ATOM 1037 N N . PHE A 1 133 ? 14.297 -6.630 -2.650 1.00 95.94 133 PHE A N 1
ATOM 1038 C CA . PHE A 1 133 ? 15.069 -6.637 -3.887 1.00 95.94 133 PHE A CA 1
ATOM 1039 C C . PHE A 1 133 ? 14.657 -5.492 -4.824 1.00 95.94 133 PHE A C 1
ATOM 1041 O O . PHE A 1 133 ? 15.498 -4.700 -5.228 1.00 95.94 133 PHE A O 1
ATOM 1048 N N . LEU A 1 134 ? 13.365 -5.333 -5.123 1.00 96.69 134 LEU A N 1
ATOM 1049 C CA . LEU A 1 134 ? 12.883 -4.266 -6.007 1.00 96.69 134 LEU A CA 1
ATOM 1050 C C . LEU A 1 134 ? 13.198 -2.866 -5.460 1.00 96.69 134 LEU A C 1
ATOM 1052 O O . LEU A 1 134 ? 13.569 -1.978 -6.225 1.00 96.69 134 LEU A O 1
ATOM 1056 N N . ALA A 1 135 ? 13.079 -2.666 -4.146 1.00 95.69 135 ALA A N 1
ATOM 1057 C CA . ALA A 1 135 ? 13.375 -1.394 -3.496 1.00 95.69 135 ALA A CA 1
ATOM 1058 C C . ALA A 1 135 ? 14.853 -1.003 -3.623 1.00 95.69 135 ALA A C 1
ATOM 1060 O O . ALA A 1 135 ? 15.152 0.163 -3.892 1.00 95.69 135 ALA A O 1
ATOM 1061 N N . SER A 1 136 ? 15.773 -1.966 -3.486 1.00 95.81 136 SER A N 1
ATOM 1062 C CA . SER A 1 136 ? 17.209 -1.695 -3.606 1.00 95.81 136 SER A CA 1
ATOM 1063 C C . SER A 1 136 ? 17.590 -1.244 -5.019 1.00 95.81 136 SER A C 1
ATOM 1065 O O . SER A 1 136 ? 18.403 -0.331 -5.164 1.00 95.81 136 SER A O 1
ATOM 1067 N N . LEU A 1 137 ? 16.931 -1.778 -6.055 1.00 95.94 137 LEU A N 1
ATOM 1068 C CA . LEU A 1 137 ? 17.171 -1.392 -7.450 1.00 95.94 137 LEU A CA 1
ATOM 1069 C C . LEU A 1 137 ? 16.833 0.081 -7.747 1.00 95.94 137 LEU A C 1
ATOM 1071 O O . LEU A 1 137 ? 17.472 0.709 -8.593 1.00 95.94 137 LEU A O 1
ATOM 1075 N N . ILE A 1 138 ? 15.853 0.651 -7.042 1.00 93.19 138 ILE A N 1
ATOM 1076 C CA . ILE A 1 138 ? 15.440 2.061 -7.180 1.00 93.19 138 ILE A CA 1
ATOM 1077 C C . ILE A 1 138 ? 15.951 2.952 -6.036 1.00 93.19 138 ILE A C 1
ATOM 1079 O O . ILE A 1 138 ? 15.527 4.102 -5.902 1.00 93.19 138 ILE A O 1
ATOM 1083 N N . GLY A 1 139 ? 16.870 2.439 -5.211 1.00 91.38 139 GLY A N 1
ATOM 1084 C CA . GLY A 1 139 ? 17.503 3.185 -4.123 1.00 91.38 139 GLY A CA 1
ATOM 1085 C C . GLY A 1 139 ? 16.531 3.632 -3.029 1.00 91.38 139 GLY A C 1
ATOM 1086 O O . GLY A 1 139 ? 16.682 4.739 -2.510 1.00 91.38 139 GLY A O 1
ATOM 1087 N N . GLN A 1 140 ? 15.529 2.807 -2.718 1.00 90.94 140 GLN A N 1
ATOM 1088 C CA . GLN A 1 140 ? 14.537 3.049 -1.672 1.00 90.94 140 GLN A CA 1
ATOM 1089 C C . GLN A 1 140 ? 14.699 2.071 -0.500 1.00 90.94 140 GLN A C 1
ATOM 1091 O O . GLN A 1 140 ? 15.149 0.938 -0.664 1.00 90.94 140 GLN A O 1
ATOM 1096 N N . ASP A 1 141 ? 14.273 2.500 0.689 1.00 91.31 141 ASP A N 1
ATOM 1097 C CA . ASP A 1 141 ? 14.286 1.682 1.903 1.00 91.31 141 ASP A CA 1
ATOM 1098 C C . ASP A 1 141 ? 12.919 1.015 2.137 1.00 91.31 141 ASP A C 1
ATOM 1100 O O . ASP A 1 141 ? 11.973 1.625 2.651 1.00 91.31 141 ASP A O 1
ATOM 1104 N N . ALA A 1 142 ? 12.833 -0.270 1.782 1.00 89.06 142 ALA A N 1
ATOM 1105 C CA . ALA A 1 142 ? 11.643 -1.084 2.013 1.00 89.06 142 ALA A CA 1
ATOM 1106 C C . ALA A 1 142 ? 11.301 -1.257 3.501 1.00 89.06 142 ALA A C 1
ATOM 1108 O O . ALA A 1 142 ? 10.120 -1.331 3.833 1.00 89.06 142 ALA A O 1
ATOM 1109 N N . ALA A 1 143 ? 12.281 -1.306 4.410 1.00 87.94 143 ALA A N 1
ATOM 1110 C CA . ALA A 1 143 ? 12.010 -1.493 5.835 1.00 87.94 143 ALA A CA 1
ATOM 1111 C C . ALA A 1 143 ? 11.294 -0.267 6.419 1.00 87.94 143 ALA A C 1
ATOM 1113 O O . ALA A 1 143 ? 10.283 -0.395 7.117 1.00 87.94 143 ALA A O 1
ATOM 1114 N N . ASN A 1 144 ? 11.760 0.933 6.071 1.00 87.25 144 ASN A N 1
ATOM 1115 C CA . ASN A 1 144 ? 11.107 2.176 6.471 1.00 87.25 144 ASN A CA 1
ATOM 1116 C C . ASN A 1 144 ? 9.706 2.325 5.857 1.00 87.25 144 ASN A C 1
ATOM 1118 O O . ASN A 1 144 ? 8.767 2.692 6.567 1.00 87.25 144 ASN A O 1
ATOM 1122 N N . ALA A 1 145 ? 9.542 2.006 4.568 1.00 85.38 145 ALA A N 1
ATOM 1123 C CA . ALA A 1 145 ? 8.237 2.060 3.907 1.00 85.38 145 ALA A CA 1
ATOM 1124 C C . ALA A 1 145 ? 7.224 1.094 4.541 1.00 85.38 145 ALA A C 1
ATOM 1126 O O . ALA A 1 145 ? 6.094 1.490 4.819 1.00 85.38 145 ALA A O 1
ATOM 1127 N N . ARG A 1 146 ? 7.639 -0.135 4.871 1.00 85.12 146 ARG A N 1
ATOM 1128 C CA . ARG A 1 146 ? 6.795 -1.093 5.603 1.00 85.12 146 ARG A CA 1
ATOM 1129 C C . ARG A 1 146 ? 6.406 -0.597 6.980 1.00 85.12 146 ARG A C 1
ATOM 1131 O O . ARG A 1 146 ? 5.243 -0.713 7.347 1.00 85.12 146 ARG A O 1
ATOM 1138 N N . ARG A 1 147 ? 7.354 -0.045 7.746 1.00 87.19 147 ARG A N 1
ATOM 1139 C CA . ARG A 1 147 ? 7.060 0.487 9.083 1.00 87.19 147 ARG A CA 1
ATOM 1140 C C . ARG A 1 147 ? 5.965 1.551 9.010 1.00 87.19 147 ARG A C 1
ATOM 1142 O O . ARG A 1 147 ? 5.029 1.507 9.801 1.00 87.19 147 ARG A O 1
ATOM 1149 N N . LYS A 1 148 ? 6.056 2.458 8.031 1.00 84.75 148 LYS A N 1
ATOM 1150 C CA . LYS A 1 148 ? 5.030 3.478 7.778 1.00 84.75 148 LYS A CA 1
ATOM 1151 C C . LYS A 1 148 ? 3.697 2.866 7.345 1.00 84.75 148 LYS A C 1
ATOM 1153 O O . LYS A 1 148 ? 2.677 3.211 7.926 1.00 84.75 148 LYS A O 1
ATOM 1158 N N . HIS A 1 149 ? 3.707 1.932 6.394 1.00 82.75 149 HIS A N 1
ATOM 1159 C CA . HIS A 1 149 ? 2.492 1.268 5.912 1.00 82.75 149 HIS A CA 1
ATOM 1160 C C . HIS A 1 149 ? 1.770 0.496 7.026 1.00 82.75 149 HIS A C 1
ATOM 1162 O O . HIS A 1 149 ? 0.562 0.632 7.186 1.00 82.75 149 HIS A O 1
ATOM 1168 N N . ARG A 1 150 ? 2.510 -0.254 7.852 1.00 85.00 150 ARG A N 1
ATOM 1169 C CA . ARG A 1 150 ? 1.961 -0.977 9.007 1.00 85.00 150 ARG A CA 1
ATOM 1170 C C . ARG A 1 150 ? 1.371 -0.021 10.041 1.00 85.00 150 ARG A C 1
ATOM 1172 O O . ARG A 1 150 ? 0.275 -0.268 10.523 1.00 85.00 150 ARG A O 1
ATOM 1179 N N . ALA A 1 151 ? 2.065 1.075 10.352 1.00 86.38 151 ALA A N 1
ATOM 1180 C CA . ALA A 1 151 ? 1.541 2.094 11.260 1.00 86.38 151 ALA A CA 1
ATOM 1181 C C . ALA A 1 151 ? 0.258 2.744 10.711 1.00 86.38 151 ALA A C 1
ATOM 1183 O O . ALA A 1 151 ? -0.693 2.952 11.458 1.00 86.38 151 ALA A O 1
ATOM 1184 N N . GLN A 1 152 ? 0.203 3.016 9.403 1.00 82.38 152 GLN A N 1
ATOM 1185 C CA . GLN A 1 152 ? -0.982 3.566 8.747 1.00 82.38 152 GLN A CA 1
ATOM 1186 C C . GLN A 1 152 ? -2.161 2.585 8.764 1.00 82.38 152 GLN A C 1
ATOM 1188 O O . GLN A 1 152 ? -3.276 2.996 9.077 1.00 82.38 152 GLN A O 1
ATOM 1193 N N . GLN A 1 153 ? -1.930 1.302 8.467 1.00 82.06 153 GLN A N 1
ATOM 1194 C CA . GLN A 1 153 ? -2.969 0.271 8.538 1.00 82.06 153 GLN A CA 1
ATOM 1195 C C . GLN A 1 153 ? -3.480 0.078 9.963 1.00 82.06 153 GLN A C 1
ATOM 1197 O O . GLN A 1 153 ? -4.685 0.134 10.176 1.00 82.06 153 GLN A O 1
ATOM 1202 N N . GLN A 1 154 ? -2.582 -0.032 10.944 1.00 87.88 154 GLN A N 1
ATOM 1203 C CA . GLN A 1 154 ? -2.965 -0.149 12.350 1.00 87.88 154 GLN A CA 1
ATOM 1204 C C . GLN A 1 154 ? -3.782 1.065 12.811 1.00 87.88 154 GLN A C 1
ATOM 1206 O O . GLN A 1 154 ? -4.774 0.912 13.520 1.00 87.88 154 GLN A O 1
ATOM 1211 N N . ARG A 1 155 ? -3.412 2.277 12.380 1.00 87.25 155 ARG A N 1
ATOM 1212 C CA . ARG A 1 155 ? -4.176 3.483 12.715 1.00 87.25 155 ARG A CA 1
ATOM 1213 C C . ARG A 1 155 ? -5.551 3.486 12.048 1.00 87.25 155 ARG A C 1
ATOM 1215 O O . ARG A 1 155 ? -6.527 3.827 12.704 1.00 87.25 155 ARG A O 1
ATOM 1222 N N . ALA A 1 156 ? -5.653 3.052 10.791 1.00 84.88 156 ALA A N 1
ATOM 1223 C CA . ALA A 1 156 ? -6.934 2.907 10.101 1.00 84.88 156 ALA A CA 1
ATOM 1224 C C . ALA A 1 156 ? -7.841 1.854 10.767 1.00 84.88 156 ALA A C 1
ATOM 1226 O O . ALA A 1 156 ? -9.030 2.103 10.956 1.00 84.88 156 ALA A O 1
ATOM 1227 N N . GLU A 1 157 ? -7.284 0.712 11.179 1.00 88.94 157 GLU A N 1
ATOM 1228 C CA . GLU A 1 157 ? -7.992 -0.327 11.937 1.00 88.94 157 GLU A CA 1
ATOM 1229 C C . GLU A 1 157 ? -8.507 0.207 13.274 1.00 88.94 157 GLU A C 1
ATOM 1231 O O . GLU A 1 157 ? -9.682 0.036 13.593 1.00 88.94 157 GLU A O 1
ATOM 1236 N N . GLN A 1 158 ? -7.668 0.925 14.025 1.00 91.94 158 GLN A N 1
ATOM 1237 C CA . GLN A 1 158 ? -8.066 1.571 15.276 1.00 91.94 158 GLN A CA 1
ATOM 1238 C C . GLN A 1 158 ? -9.153 2.630 15.053 1.00 91.94 158 GLN A C 1
ATOM 1240 O O . GLN A 1 158 ? -10.107 2.697 15.826 1.00 91.94 158 GLN A O 1
ATOM 1245 N N . SER A 1 159 ? -9.075 3.417 13.974 1.00 92.69 159 SER A N 1
ATOM 1246 C CA . SER A 1 159 ? -10.121 4.388 13.633 1.00 92.69 159 SER A CA 1
ATOM 1247 C C . SER A 1 159 ? -11.440 3.695 13.296 1.00 92.69 159 SER A C 1
ATOM 1249 O O . SER A 1 159 ? -12.503 4.165 13.696 1.00 92.69 159 SER A O 1
ATOM 1251 N N . ASN A 1 160 ? -11.396 2.571 12.581 1.00 92.25 160 ASN A N 1
ATOM 1252 C CA . ASN A 1 160 ? -12.589 1.788 12.262 1.00 92.25 160 ASN A CA 1
ATOM 1253 C C . ASN A 1 160 ? -13.183 1.131 13.514 1.00 92.25 160 ASN A C 1
ATOM 1255 O O . ASN A 1 160 ? -14.396 1.172 13.698 1.00 92.25 160 ASN A O 1
ATOM 1259 N N . ALA A 1 161 ? -12.346 0.604 14.410 1.00 93.44 161 ALA A N 1
ATOM 1260 C CA . ALA A 1 161 ? -12.783 0.070 15.697 1.00 93.44 161 ALA A CA 1
ATOM 1261 C C . ALA A 1 161 ? -13.438 1.157 16.567 1.00 93.44 161 ALA A C 1
ATOM 1263 O O . ALA A 1 161 ? -14.511 0.935 17.125 1.00 93.44 161 ALA A O 1
ATOM 1264 N N . ALA A 1 162 ? -12.856 2.358 16.623 1.00 94.50 162 ALA A N 1
ATOM 1265 C CA . ALA A 1 162 ? -13.438 3.495 17.332 1.00 94.50 162 ALA A CA 1
ATOM 1266 C C . ALA A 1 162 ? -14.804 3.904 16.747 1.00 94.50 162 ALA A C 1
ATOM 1268 O O . ALA A 1 162 ? -15.760 4.117 17.493 1.00 94.50 162 ALA A O 1
ATOM 1269 N N . ARG A 1 163 ? -14.940 3.944 15.414 1.00 95.00 163 ARG A N 1
ATOM 1270 C CA . ARG A 1 163 ? -16.232 4.187 14.745 1.00 95.00 163 ARG A CA 1
ATOM 1271 C C . ARG A 1 163 ? -17.260 3.100 15.057 1.00 95.00 163 ARG A C 1
ATOM 1273 O O . ARG A 1 163 ? -18.409 3.422 15.353 1.00 95.00 163 ARG A O 1
ATOM 1280 N N . ALA A 1 164 ? -16.841 1.836 15.088 1.00 95.81 164 ALA A N 1
ATOM 1281 C CA . ALA A 1 164 ? -17.705 0.718 15.455 1.00 95.81 164 ALA A CA 1
ATOM 1282 C C . ALA A 1 164 ? -18.189 0.804 16.915 1.00 95.81 164 ALA A C 1
ATOM 1284 O O . ALA A 1 164 ? -19.367 0.569 17.173 1.00 95.81 164 ALA A O 1
ATOM 1285 N N . ILE A 1 165 ? -17.332 1.215 17.862 1.00 95.44 165 ILE A N 1
ATOM 1286 C CA . ILE A 1 165 ? -17.721 1.453 19.268 1.00 95.44 165 ILE A CA 1
ATOM 1287 C C . ILE A 1 165 ? -18.823 2.514 19.370 1.00 95.44 165 ILE A C 1
ATOM 1289 O O . ILE A 1 165 ? -19.740 2.368 20.186 1.00 95.44 165 ILE A O 1
ATOM 1293 N N . LEU A 1 166 ? -18.734 3.561 18.543 1.00 95.12 166 LEU A N 1
ATOM 1294 C CA . LEU A 1 166 ? -19.734 4.626 18.451 1.00 95.12 166 LEU A CA 1
ATOM 1295 C C . LEU A 1 166 ? -20.977 4.229 17.638 1.00 95.12 166 LEU A C 1
ATOM 1297 O O . LEU A 1 166 ? -21.960 4.967 17.644 1.00 95.12 166 LEU A O 1
ATOM 1301 N N . GLY A 1 167 ? -20.957 3.078 16.961 1.00 95.38 167 GLY A N 1
ATOM 1302 C CA . GLY A 1 167 ? -22.058 2.606 16.124 1.00 95.38 167 GLY A CA 1
ATOM 1303 C C . GLY A 1 167 ? -22.263 3.430 14.852 1.00 95.38 167 GLY A C 1
ATOM 1304 O O . GLY A 1 167 ? -23.392 3.531 14.379 1.00 95.38 167 GLY A O 1
ATOM 1305 N N . VAL A 1 168 ? -21.200 4.040 14.320 1.00 96.50 168 VAL A N 1
ATOM 1306 C CA . VAL A 1 168 ? -21.245 4.837 13.083 1.00 96.50 168 VAL A CA 1
ATOM 1307 C C . VAL A 1 168 ? -20.522 4.129 11.941 1.00 96.50 168 VAL A C 1
ATOM 1309 O O . VAL A 1 168 ? -19.663 3.273 12.163 1.00 96.50 168 VAL A O 1
ATOM 1312 N N . SER A 1 169 ? -20.864 4.499 10.707 1.00 93.94 169 SER A N 1
ATOM 1313 C CA . SER A 1 169 ? -20.226 3.943 9.512 1.00 93.94 169 SER A CA 1
ATOM 1314 C C . SER A 1 169 ? -18.745 4.338 9.407 1.00 93.94 169 SER A C 1
ATOM 1316 O O . SER A 1 169 ? -18.322 5.354 9.957 1.00 93.94 169 SER A O 1
ATOM 1318 N N . ALA A 1 170 ? -17.940 3.557 8.678 1.00 88.56 170 ALA A N 1
ATOM 1319 C CA . ALA A 1 170 ? -16.506 3.815 8.486 1.00 88.56 170 ALA A CA 1
ATOM 1320 C C . ALA A 1 170 ? -16.217 5.147 7.759 1.00 88.56 170 ALA A C 1
ATOM 1322 O O . ALA A 1 170 ? -15.161 5.749 7.958 1.00 88.56 170 ALA A O 1
ATOM 1323 N N . ASP A 1 171 ? -17.167 5.617 6.953 1.00 88.00 171 ASP A N 1
ATOM 1324 C CA . ASP A 1 171 ? -17.164 6.888 6.227 1.00 88.00 171 ASP A CA 1
ATOM 1325 C C . ASP A 1 171 ? -17.860 8.034 6.986 1.00 88.00 171 ASP A C 1
ATOM 1327 O O . ASP A 1 171 ? -17.942 9.149 6.467 1.00 88.00 171 ASP A O 1
ATOM 1331 N N . ALA A 1 172 ? -18.311 7.800 8.226 1.00 90.44 172 ALA A N 1
ATOM 1332 C CA . ALA A 1 172 ? -18.980 8.811 9.036 1.00 90.44 172 ALA A CA 1
ATOM 1333 C C . ALA A 1 172 ? -18.093 10.045 9.259 1.00 90.44 172 ALA A C 1
ATOM 1335 O O . ALA A 1 172 ? -16.934 9.955 9.694 1.00 90.44 172 ALA A O 1
ATOM 1336 N N . GLY A 1 17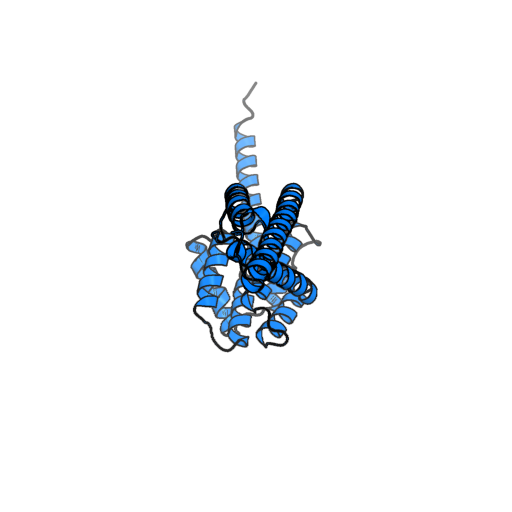3 ? -18.675 11.213 8.988 1.00 90.69 173 GLY A N 1
ATOM 1337 C CA . GLY A 1 173 ? -18.042 12.510 9.203 1.00 90.69 173 GLY A CA 1
ATOM 1338 C C . GLY A 1 173 ? -17.990 12.906 10.682 1.00 90.69 173 GLY A C 1
ATOM 1339 O O . GLY A 1 173 ? -18.690 12.355 11.532 1.00 90.69 173 GLY A O 1
ATOM 1340 N N . MET A 1 174 ? -17.188 13.926 10.997 1.00 91.00 174 MET A N 1
ATOM 1341 C CA . MET A 1 174 ? -16.953 14.359 12.383 1.00 91.00 174 MET A CA 1
ATOM 1342 C C . MET A 1 174 ? -18.236 14.784 13.123 1.00 91.00 174 MET A C 1
ATOM 1344 O O . MET A 1 174 ? -18.385 14.533 14.318 1.00 91.00 174 MET A O 1
ATOM 1348 N N . GLU A 1 175 ? -19.198 15.383 12.422 1.00 91.44 175 GLU A N 1
ATOM 1349 C CA . GLU A 1 175 ? -20.481 15.786 13.015 1.00 91.44 175 GLU A CA 1
ATOM 1350 C C . GLU A 1 175 ? -21.359 14.594 13.411 1.00 91.44 175 GLU A C 1
ATOM 1352 O O . GLU A 1 175 ? -22.034 14.622 14.445 1.00 91.44 175 GLU A O 1
ATOM 1357 N N . GLU A 1 176 ? -21.323 13.522 12.623 1.00 93.94 176 GLU A N 1
ATOM 1358 C CA . GLU A 1 176 ? -22.021 12.275 12.924 1.00 93.94 176 GLU A CA 1
ATOM 1359 C C . GLU A 1 176 ? -21.369 11.564 14.115 1.00 93.94 176 GLU A C 1
ATOM 1361 O O . GLU A 1 176 ? -22.063 11.199 15.066 1.00 93.94 176 GLU A O 1
ATOM 1366 N N . ILE A 1 177 ? -20.034 11.497 14.131 1.00 94.12 177 ILE A N 1
ATOM 1367 C CA . ILE A 1 177 ? -19.231 10.966 15.243 1.00 94.12 177 ILE A CA 1
ATOM 1368 C C . ILE A 1 177 ? -19.585 11.678 16.562 1.00 94.12 177 ILE A C 1
ATOM 1370 O O . ILE A 1 177 ? -19.925 11.031 17.555 1.00 94.12 177 ILE A O 1
ATOM 1374 N N . LYS A 1 178 ? -19.591 13.019 16.578 1.00 93.00 178 LYS A N 1
ATOM 1375 C CA . LYS A 1 178 ? -19.948 13.813 17.770 1.00 93.00 178 LYS A CA 1
ATOM 1376 C C . LYS A 1 178 ? -21.403 13.618 18.199 1.00 93.00 178 LYS A C 1
ATOM 1378 O O . LYS A 1 178 ? -21.720 13.697 19.389 1.00 93.00 178 LYS A O 1
ATOM 1383 N N . ARG A 1 179 ? -22.324 13.417 17.253 1.00 95.25 179 ARG A N 1
ATOM 1384 C CA . ARG A 1 179 ? -23.738 13.150 17.556 1.00 95.25 179 ARG A CA 1
ATOM 1385 C C . ARG A 1 179 ? -23.909 11.784 18.216 1.00 95.25 179 ARG A C 1
ATOM 1387 O O . ARG A 1 179 ? -24.556 11.711 19.259 1.00 95.25 179 ARG A O 1
ATOM 1394 N N . ALA A 1 180 ? -23.293 10.747 17.653 1.00 94.81 180 ALA A N 1
ATOM 1395 C CA . ALA A 1 180 ? -23.310 9.398 18.206 1.00 94.81 180 ALA A CA 1
ATOM 1396 C C . ALA A 1 180 ? -22.698 9.359 19.612 1.00 94.81 180 ALA A C 1
ATOM 1398 O O . ALA A 1 180 ? -23.312 8.827 20.537 1.00 94.81 180 ALA A O 1
ATOM 1399 N N . TYR A 1 181 ? -21.558 10.032 19.808 1.00 95.44 181 TYR A N 1
ATOM 1400 C CA . TYR A 1 181 ? -20.953 10.191 21.128 1.00 95.44 181 TYR A CA 1
ATOM 1401 C C . TYR A 1 181 ? -21.924 10.806 22.144 1.00 95.44 181 TYR A C 1
ATOM 1403 O O . TYR A 1 181 ? -22.121 10.234 23.210 1.00 95.44 181 TYR A O 1
ATOM 1411 N N . ARG A 1 182 ? -22.578 11.935 21.826 1.00 93.75 182 ARG A N 1
ATOM 1412 C CA . ARG A 1 182 ? -23.521 12.594 22.754 1.00 93.75 182 ARG A CA 1
ATOM 1413 C C . ARG A 1 182 ? -24.683 11.682 23.154 1.00 93.75 182 ARG A C 1
ATOM 1415 O O . ARG A 1 182 ? -25.083 11.678 24.317 1.00 93.75 182 ARG A O 1
ATOM 1422 N N . LEU A 1 183 ? -25.203 10.900 22.208 1.00 93.88 183 LEU A N 1
ATOM 1423 C CA . LEU A 1 183 ? -26.274 9.938 22.467 1.00 93.88 183 LEU A CA 1
ATOM 1424 C C . LEU A 1 183 ? -25.811 8.821 23.415 1.00 93.88 183 LEU A C 1
ATOM 1426 O O . LEU A 1 183 ? -26.487 8.531 24.403 1.00 93.88 183 LEU A O 1
ATOM 1430 N N . LEU A 1 184 ? -24.647 8.224 23.145 1.00 92.88 184 LEU A N 1
ATOM 1431 C CA . LEU A 1 184 ? -24.090 7.137 23.953 1.00 92.88 184 LEU A CA 1
ATOM 1432 C C . LEU A 1 184 ? -23.622 7.615 25.333 1.00 92.88 184 LEU A C 1
ATOM 1434 O O . LEU A 1 184 ? -23.892 6.951 26.329 1.00 92.88 184 LEU A O 1
ATOM 1438 N N . ALA A 1 185 ? -23.001 8.791 25.414 1.00 90.19 185 ALA A N 1
ATOM 1439 C CA . ALA A 1 185 ? -22.598 9.410 26.673 1.00 90.19 185 ALA A CA 1
ATOM 1440 C C . ALA A 1 185 ? -23.810 9.695 27.566 1.00 90.19 185 ALA A C 1
ATOM 1442 O O . ALA A 1 185 ? -23.762 9.440 28.761 1.00 90.19 185 ALA A O 1
ATOM 1443 N N . SER A 1 186 ? -24.925 10.151 26.982 1.00 90.31 186 SER A N 1
ATOM 1444 C CA . SER A 1 186 ? -26.193 10.277 27.702 1.00 90.31 186 SER A CA 1
ATOM 1445 C C . SER A 1 186 ? -26.708 8.915 28.178 1.00 90.31 186 SER A C 1
ATOM 1447 O O . SER A 1 186 ? -27.155 8.804 29.312 1.00 90.31 186 SER A O 1
ATOM 1449 N N . ARG A 1 187 ? -26.662 7.880 27.330 1.00 88.88 187 ARG A N 1
ATOM 1450 C CA . ARG A 1 187 ? -27.184 6.541 27.650 1.00 88.88 187 ARG A CA 1
ATOM 1451 C C . ARG A 1 187 ? -26.440 5.858 28.800 1.00 88.88 187 ARG A C 1
ATOM 1453 O O . ARG A 1 187 ? -27.072 5.146 29.568 1.00 88.88 187 ARG A O 1
ATOM 1460 N N . TYR A 1 188 ? -25.129 6.053 28.891 1.00 88.94 188 TYR A N 1
ATOM 1461 C CA . TYR A 1 188 ? -24.273 5.402 29.887 1.00 88.94 188 TYR A CA 1
ATOM 1462 C C . TYR A 1 188 ? -23.844 6.334 31.027 1.00 88.94 188 TYR A C 1
ATOM 1464 O O . TYR A 1 188 ? -22.926 6.006 31.775 1.00 88.94 188 TYR A O 1
ATOM 1472 N N . HIS A 1 189 ? -24.470 7.508 31.160 1.00 82.31 189 HIS A N 1
ATOM 1473 C CA . HIS A 1 189 ? -24.166 8.414 32.263 1.00 82.31 189 HIS A CA 1
ATOM 1474 C C . HIS A 1 189 ? -24.667 7.815 33.589 1.00 82.31 189 HIS A C 1
ATOM 1476 O O . HIS A 1 189 ? -25.832 7.413 33.638 1.00 82.31 189 HIS A O 1
ATOM 1482 N N . PRO A 1 190 ? -23.856 7.805 34.665 1.00 74.56 190 PRO A N 1
ATOM 1483 C CA . PRO A 1 190 ? -24.243 7.214 35.949 1.00 74.56 190 PRO A CA 1
ATOM 1484 C C . PRO A 1 190 ? -25.549 7.805 36.508 1.00 74.56 190 PRO A C 1
ATOM 1486 O O . PRO A 1 190 ? -26.411 7.049 36.938 1.00 74.56 190 PRO A O 1
ATOM 1489 N N . ASP A 1 191 ? -25.773 9.121 36.380 1.00 81.62 191 ASP A N 1
ATOM 1490 C CA . ASP A 1 191 ? -27.038 9.760 36.808 1.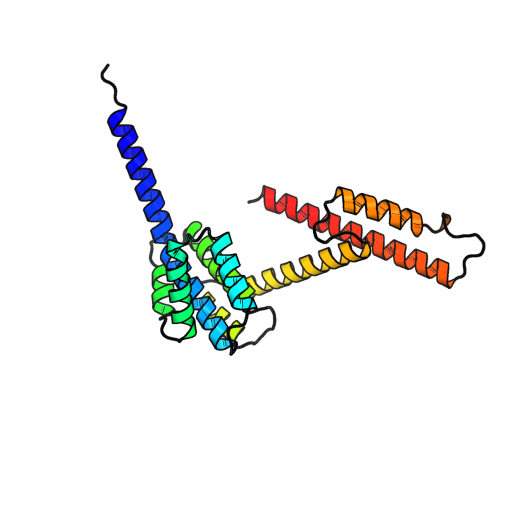00 81.62 191 ASP A CA 1
ATOM 1491 C C . ASP A 1 191 ? -28.294 9.304 36.048 1.00 81.62 191 ASP A C 1
ATOM 1493 O O . ASP A 1 191 ? -29.407 9.592 36.481 1.00 81.62 191 ASP A O 1
ATOM 1497 N N . LYS A 1 192 ? -28.155 8.660 34.883 1.00 82.19 192 LYS A N 1
ATOM 1498 C CA . LYS A 1 192 ? -29.306 8.181 34.100 1.00 82.19 192 LYS A CA 1
ATOM 1499 C C . LYS A 1 192 ? -29.621 6.708 34.345 1.00 82.19 192 LYS A C 1
ATOM 1501 O O . LYS A 1 192 ? -30.529 6.178 33.704 1.00 82.19 192 LYS A O 1
ATOM 1506 N N . LEU A 1 193 ? -28.891 6.059 35.250 1.00 82.12 193 LEU A N 1
ATOM 1507 C CA . LEU A 1 193 ? -29.200 4.708 35.692 1.00 82.12 193 LEU A CA 1
ATOM 1508 C C . LEU A 1 193 ? -30.420 4.723 36.625 1.00 82.12 193 LEU A C 1
ATOM 1510 O O . LEU A 1 193 ? -30.606 5.672 37.390 1.00 82.12 193 LEU A O 1
ATOM 1514 N N . PRO A 1 194 ? -31.285 3.698 36.561 1.00 84.31 194 PRO A N 1
ATOM 1515 C CA . PRO A 1 194 ? -32.421 3.600 37.462 1.00 84.31 194 PRO A CA 1
ATOM 1516 C C . PRO A 1 194 ? -31.940 3.402 38.908 1.00 84.31 194 PRO A C 1
ATOM 1518 O O . PRO A 1 194 ? -30.908 2.783 39.154 1.00 84.31 194 PRO A O 1
ATOM 1521 N N . ALA A 1 195 ? -32.705 3.900 39.883 1.00 79.50 195 ALA A N 1
ATOM 1522 C CA . ALA A 1 195 ? -32.323 3.856 41.301 1.00 79.50 195 ALA A CA 1
ATOM 1523 C C . ALA A 1 195 ? -32.141 2.428 41.863 1.00 79.50 195 ALA A C 1
ATOM 1525 O O . ALA A 1 195 ? -31.567 2.260 42.934 1.00 79.50 195 ALA A O 1
ATOM 1526 N N . ASN A 1 196 ? -32.636 1.409 41.155 1.00 86.50 196 ASN A N 1
ATOM 1527 C CA . ASN A 1 196 ? -32.519 -0.011 41.481 1.00 86.50 196 ASN A CA 1
ATOM 1528 C C . ASN A 1 196 ? -31.537 -0.771 40.568 1.00 86.50 196 ASN A C 1
ATOM 1530 O O . ASN A 1 196 ? -31.646 -1.994 40.478 1.00 86.50 196 ASN A O 1
ATOM 1534 N N . ALA A 1 197 ? -30.642 -0.070 39.865 1.00 84.81 197 ALA A N 1
ATOM 1535 C CA . ALA A 1 197 ? -29.645 -0.704 39.009 1.00 84.81 197 ALA A CA 1
ATOM 1536 C C . ALA A 1 197 ? -28.755 -1.660 39.814 1.00 84.81 197 ALA A C 1
ATOM 1538 O O . ALA A 1 197 ? -28.333 -1.342 40.931 1.00 84.81 197 ALA A O 1
ATOM 1539 N N . SER A 1 198 ? -28.461 -2.826 39.243 1.00 90.00 198 SER A N 1
ATOM 1540 C CA . SER A 1 198 ? -27.525 -3.767 39.855 1.00 90.00 198 SER A CA 1
ATOM 1541 C C . SER A 1 198 ? -26.091 -3.227 39.810 1.00 90.00 198 SER A C 1
ATOM 1543 O O . SER A 1 198 ? -25.756 -2.318 39.042 1.00 90.00 198 SER A O 1
ATOM 1545 N N . GLU A 1 199 ? -25.215 -3.810 40.626 1.00 88.31 199 GLU A N 1
ATOM 1546 C CA . GLU A 1 199 ? -23.780 -3.515 40.578 1.00 88.31 199 GLU A CA 1
ATOM 1547 C C . GLU A 1 199 ? -23.203 -3.809 39.180 1.00 88.31 199 GLU A C 1
ATOM 1549 O O . GLU A 1 199 ? -22.490 -2.980 38.616 1.00 88.31 199 GLU A O 1
ATOM 1554 N N . GLU A 1 200 ? -23.629 -4.910 38.552 1.00 89.50 200 GLU A N 1
ATOM 1555 C CA . GLU A 1 200 ? -23.231 -5.286 37.190 1.00 89.50 200 GLU A CA 1
ATOM 1556 C C . GLU A 1 200 ? -23.677 -4.259 36.130 1.00 89.50 200 GLU A C 1
ATOM 1558 O O . GLU A 1 200 ? -22.929 -3.960 35.194 1.00 89.50 200 GLU A O 1
ATOM 1563 N N . GLU A 1 201 ? -24.878 -3.686 36.263 1.00 87.69 201 GLU A N 1
ATOM 1564 C CA . GLU A 1 201 ? -25.392 -2.656 35.349 1.00 87.69 201 GLU A CA 1
ATOM 1565 C C . GLU A 1 201 ? -24.618 -1.339 35.483 1.00 87.69 201 GLU A C 1
ATOM 1567 O O . GLU A 1 201 ? -24.280 -0.708 34.474 1.00 87.69 201 GLU A O 1
ATOM 1572 N N . CYS A 1 202 ? -24.291 -0.946 36.717 1.00 86.44 202 CYS A N 1
ATOM 1573 C CA . CYS A 1 202 ? -23.448 0.213 36.996 1.00 86.44 202 CYS A CA 1
ATOM 1574 C C . CYS A 1 202 ? -22.044 0.033 36.405 1.00 86.44 202 CYS A C 1
ATOM 1576 O O . CYS A 1 202 ? -21.558 0.906 35.679 1.00 86.44 202 CYS A O 1
ATOM 1578 N N . GLU A 1 203 ? -21.407 -1.111 36.656 1.00 88.38 203 GLU A N 1
ATOM 1579 C CA . GLU A 1 203 ? -20.091 -1.432 36.102 1.00 88.38 203 GLU A CA 1
ATOM 1580 C C . GLU A 1 203 ? -20.096 -1.438 34.572 1.00 88.38 203 GLU A C 1
ATOM 1582 O O . GLU A 1 203 ? -19.181 -0.904 33.935 1.00 88.38 203 GLU A O 1
ATOM 1587 N N . PHE A 1 204 ? -21.137 -2.009 33.963 1.00 88.62 204 PHE A N 1
ATOM 1588 C CA . PHE A 1 204 ? -21.300 -2.016 32.515 1.00 88.62 204 PHE A CA 1
ATOM 1589 C C . PHE A 1 204 ? -21.413 -0.596 31.950 1.00 88.62 204 PHE A C 1
ATOM 1591 O O . PHE A 1 204 ? -20.740 -0.269 30.967 1.00 88.62 204 PHE A O 1
ATOM 1598 N N . ALA A 1 205 ? -22.220 0.266 32.573 1.00 87.81 205 ALA A N 1
ATOM 1599 C CA . ALA A 1 205 ? -22.376 1.654 32.154 1.00 87.81 205 ALA A CA 1
ATOM 1600 C C . ALA A 1 205 ? -21.062 2.438 32.273 1.00 87.81 205 ALA A C 1
ATOM 1602 O O . ALA A 1 205 ? -20.666 3.116 31.322 1.00 87.81 205 ALA A O 1
ATOM 1603 N N . VAL A 1 206 ? -20.331 2.279 33.381 1.00 89.44 206 VAL A N 1
ATOM 1604 C CA . VAL A 1 206 ? -19.011 2.899 33.567 1.00 89.44 206 VAL A CA 1
ATOM 1605 C C . VAL A 1 206 ? -18.044 2.430 32.482 1.00 89.44 206 VAL A C 1
ATOM 1607 O O . VAL A 1 206 ? -17.464 3.268 31.786 1.00 89.44 206 VAL A O 1
ATOM 1610 N N . ARG A 1 207 ? -17.923 1.116 32.260 1.00 92.06 207 ARG A N 1
ATOM 1611 C CA . ARG A 1 207 ? -17.046 0.540 31.229 1.00 92.06 207 ARG A CA 1
ATOM 1612 C C . ARG A 1 207 ? -17.368 1.094 29.841 1.00 92.06 207 ARG A C 1
ATOM 1614 O O . ARG A 1 207 ? -16.480 1.603 29.158 1.00 92.06 207 ARG A O 1
ATOM 1621 N N . ARG A 1 208 ? -18.647 1.091 29.453 1.00 92.62 208 ARG A N 1
ATOM 1622 C CA . ARG A 1 208 ? -19.097 1.636 28.163 1.00 92.62 208 ARG A CA 1
ATOM 1623 C C . ARG A 1 208 ? -18.856 3.137 28.041 1.00 92.62 208 ARG A C 1
ATOM 1625 O O . ARG A 1 208 ? -18.503 3.597 26.958 1.00 92.62 208 ARG A O 1
ATOM 1632 N N . SER A 1 209 ? -19.008 3.902 29.121 1.00 90.00 209 SER A N 1
ATOM 1633 C CA . SER A 1 209 ? -18.737 5.344 29.114 1.00 90.00 209 SER A CA 1
ATOM 1634 C C . SER A 1 209 ? -17.260 5.657 28.839 1.00 90.00 209 SER A C 1
ATOM 1636 O O . SER A 1 209 ? -16.964 6.591 28.089 1.00 90.00 209 SER A O 1
ATOM 1638 N N . ILE A 1 210 ? -16.344 4.843 29.380 1.00 92.69 210 ILE A N 1
ATOM 1639 C CA . ILE A 1 210 ? -14.900 4.949 29.142 1.00 92.69 210 ILE A CA 1
ATOM 1640 C C . ILE A 1 210 ? -14.594 4.602 27.684 1.00 92.69 210 ILE A C 1
ATOM 1642 O O . ILE A 1 210 ? -13.979 5.404 26.989 1.00 92.69 210 ILE A O 1
ATOM 1646 N N . GLU A 1 211 ? -15.094 3.466 27.188 1.00 93.62 211 GLU A N 1
ATOM 1647 C CA . GLU A 1 211 ? -14.878 3.025 25.801 1.00 93.62 211 GLU A CA 1
ATOM 1648 C C . GLU A 1 211 ? -15.354 4.064 24.775 1.00 93.62 211 GLU A C 1
ATOM 1650 O O . GLU A 1 211 ? -14.637 4.394 23.830 1.00 93.62 211 GLU A O 1
ATOM 1655 N N . VAL A 1 212 ? -16.554 4.616 24.974 1.00 94.38 212 VAL A N 1
ATOM 1656 C CA . VAL A 1 212 ? -17.150 5.631 24.091 1.00 94.38 212 VAL A CA 1
ATOM 1657 C C . VAL A 1 212 ? -16.343 6.931 24.103 1.00 94.38 212 VAL A C 1
ATOM 1659 O O . VAL A 1 212 ? -16.174 7.558 23.055 1.00 94.38 212 VAL A O 1
ATOM 1662 N N . ARG A 1 213 ? -15.820 7.335 25.266 1.00 92.94 213 ARG A N 1
ATOM 1663 C CA . ARG A 1 213 ? -14.964 8.520 25.388 1.00 92.94 213 ARG A CA 1
ATOM 1664 C C . ARG A 1 213 ? -13.624 8.316 24.692 1.00 92.94 213 ARG A C 1
ATOM 1666 O O . ARG A 1 213 ? -13.266 9.131 23.847 1.00 92.94 213 ARG A O 1
ATOM 1673 N N . SER A 1 214 ? -12.936 7.214 24.980 1.00 94.44 214 SER A N 1
ATOM 1674 C CA . SER A 1 214 ? -11.652 6.887 24.354 1.00 94.44 214 SER A CA 1
ATOM 1675 C C . SER A 1 214 ? -11.770 6.763 22.832 1.00 94.44 214 SER A C 1
ATOM 1677 O O . SER A 1 214 ? -10.884 7.213 22.108 1.00 94.44 214 SER A O 1
ATOM 1679 N N . ALA A 1 215 ? -12.885 6.222 22.327 1.00 94.00 215 ALA A N 1
ATOM 1680 C CA . ALA A 1 215 ? -13.158 6.167 20.893 1.00 94.00 215 ALA A CA 1
ATOM 1681 C C . ALA A 1 215 ? -13.271 7.567 20.259 1.00 94.00 215 ALA A C 1
ATOM 1683 O O . ALA A 1 215 ? -12.694 7.803 19.197 1.00 94.00 215 ALA A O 1
ATOM 1684 N N . LEU A 1 216 ? -13.976 8.509 20.901 1.00 95.06 216 LEU A N 1
ATOM 1685 C CA . LEU A 1 216 ? -14.061 9.890 20.412 1.00 95.06 216 LEU A CA 1
ATOM 1686 C C . LEU A 1 216 ? -12.693 10.584 20.448 1.00 95.06 216 LEU A C 1
ATOM 1688 O O . LEU A 1 216 ? -12.313 11.213 19.463 1.00 95.06 216 LEU A O 1
ATOM 1692 N N . GLU A 1 217 ? -11.967 10.476 21.562 1.00 93.75 217 GLU A N 1
ATOM 1693 C CA . GLU A 1 217 ? -10.645 11.093 21.734 1.00 93.75 217 GLU A CA 1
ATOM 1694 C C . GLU A 1 217 ? -9.676 10.640 20.635 1.00 93.75 217 GLU A C 1
ATOM 1696 O O . GLU A 1 217 ? -9.053 11.470 19.974 1.00 93.75 217 GLU A O 1
ATOM 1701 N N . PHE A 1 218 ? -9.634 9.336 20.355 1.00 93.56 218 PHE A N 1
ATOM 1702 C CA . PHE A 1 218 ? -8.817 8.781 19.279 1.00 93.56 218 PHE A CA 1
ATOM 1703 C C . PHE A 1 218 ? -9.200 9.327 17.890 1.00 93.56 218 PHE A C 1
ATOM 1705 O O . PHE A 1 218 ? -8.338 9.623 17.055 1.00 93.56 218 PHE A O 1
ATOM 1712 N N . LEU A 1 219 ? -10.500 9.471 17.613 1.00 92.38 219 LEU A N 1
ATOM 1713 C CA . LEU A 1 219 ? -10.988 9.997 16.333 1.00 92.38 219 LEU A CA 1
ATOM 1714 C C . LEU A 1 219 ? -10.712 11.497 16.162 1.00 92.38 219 LEU A C 1
ATOM 1716 O O . LEU A 1 219 ? -10.505 11.947 15.036 1.00 92.38 219 LEU A O 1
ATOM 1720 N N . LEU A 1 220 ? -10.676 12.264 17.253 1.00 90.12 220 LEU A N 1
ATOM 1721 C CA . LEU A 1 220 ? -10.293 13.676 17.224 1.00 90.12 220 LEU A CA 1
ATOM 1722 C C . LEU A 1 220 ? -8.796 13.842 16.938 1.00 90.12 220 LEU A C 1
ATOM 1724 O O . LEU A 1 220 ? -8.444 14.591 16.031 1.00 90.12 220 LEU A O 1
ATOM 1728 N N . ASP A 1 221 ? -7.943 13.093 17.639 1.00 86.94 221 ASP A N 1
ATOM 1729 C CA . ASP A 1 221 ? -6.482 13.128 17.463 1.00 86.94 221 ASP A CA 1
ATOM 1730 C C . ASP A 1 221 ? -6.046 12.673 16.055 1.00 86.94 221 ASP A C 1
ATOM 1732 O O . ASP A 1 221 ? -5.201 13.278 15.392 1.00 86.94 221 ASP A O 1
ATOM 1736 N N . SER A 1 222 ? -6.695 11.633 15.526 1.00 76.69 222 SER A N 1
ATOM 1737 C CA . SER A 1 222 ? -6.459 11.191 14.144 1.00 76.69 222 SER A CA 1
ATOM 1738 C C . SER A 1 222 ? -6.998 12.163 13.085 1.00 76.69 222 SER A C 1
ATOM 1740 O O . SER A 1 222 ? -6.451 12.222 11.982 1.00 76.69 222 SER A O 1
ATOM 1742 N N . GLY A 1 223 ? -8.036 12.943 13.404 1.00 68.81 223 GLY A N 1
ATOM 1743 C CA . GLY A 1 223 ? -8.565 13.997 12.536 1.00 68.81 223 GLY A CA 1
ATOM 1744 C C . GLY A 1 223 ? -7.633 15.206 12.434 1.00 68.81 223 GLY A C 1
ATOM 1745 O O . GLY A 1 223 ? -7.394 15.702 11.332 1.00 68.81 223 GLY A O 1
ATOM 1746 N N . THR A 1 224 ? -7.042 15.632 13.554 1.00 60.44 224 THR A N 1
ATOM 1747 C CA . THR A 1 224 ? -6.096 16.759 13.594 1.00 60.44 224 THR A CA 1
ATOM 1748 C C . THR A 1 224 ? -4.819 16.471 12.805 1.00 60.44 224 THR A C 1
ATOM 1750 O O . THR A 1 224 ? -4.349 17.329 12.058 1.00 60.44 224 THR A O 1
ATOM 1753 N N . ASP A 1 225 ? -4.308 15.239 12.858 1.00 55.31 225 ASP A N 1
ATOM 1754 C CA . ASP A 1 225 ? -3.138 14.828 12.072 1.00 55.31 225 ASP A CA 1
ATOM 1755 C C . ASP A 1 225 ? -3.403 14.828 10.555 1.00 55.31 225 ASP A C 1
ATOM 1757 O O . ASP A 1 225 ? -2.501 15.096 9.755 1.00 55.31 225 ASP A O 1
ATO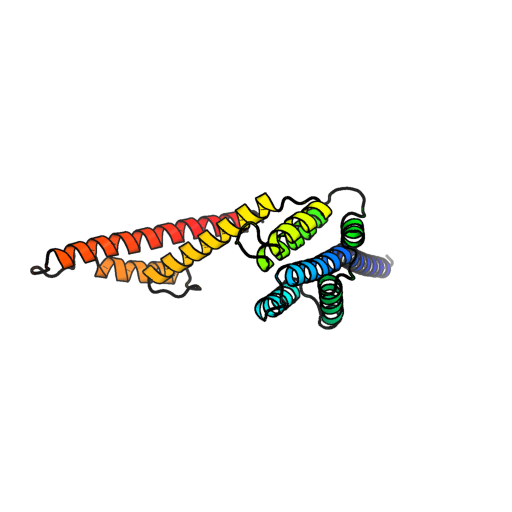M 1761 N N . ALA A 1 226 ? -4.634 14.528 10.130 1.00 51.94 226 ALA A N 1
ATOM 1762 C CA . ALA A 1 226 ? -5.010 14.530 8.718 1.00 51.94 226 ALA A CA 1
ATOM 1763 C C . ALA A 1 226 ? -5.139 15.957 8.159 1.00 51.94 226 ALA A C 1
ATOM 1765 O O . ALA A 1 226 ? -4.707 16.211 7.034 1.00 51.94 226 ALA A O 1
ATOM 1766 N N . GLU A 1 227 ? -5.685 16.893 8.939 1.00 44.25 227 GLU A N 1
ATOM 1767 C CA . GLU A 1 227 ? -5.792 18.307 8.555 1.00 44.25 227 GLU A CA 1
ATOM 1768 C C . GLU A 1 227 ? -4.415 18.987 8.489 1.00 44.25 227 GLU A C 1
ATOM 1770 O O . GLU A 1 227 ? -4.130 19.699 7.524 1.00 44.25 227 GLU A O 1
ATOM 1775 N N . VAL A 1 228 ? -3.514 18.686 9.432 1.00 40.03 228 VAL A N 1
ATOM 1776 C CA . VAL A 1 228 ? -2.133 19.203 9.436 1.00 40.03 228 VAL A CA 1
ATOM 1777 C C . VAL A 1 228 ? -1.317 18.653 8.261 1.00 40.03 228 VAL A C 1
ATOM 1779 O O . VAL A 1 228 ? -0.627 19.412 7.581 1.00 40.03 228 VAL A O 1
ATOM 1782 N N . ASN A 1 229 ? -1.428 17.357 7.950 1.00 37.44 229 ASN A N 1
ATOM 1783 C CA . ASN A 1 229 ? -0.715 16.766 6.810 1.00 37.44 229 ASN A CA 1
ATOM 1784 C C . ASN A 1 229 ? -1.251 17.235 5.449 1.00 37.44 229 ASN A C 1
ATOM 1786 O O . ASN A 1 229 ? -0.489 17.302 4.488 1.00 37.44 229 ASN A O 1
ATOM 1790 N N . LYS A 1 230 ? -2.541 17.580 5.353 1.00 37.06 230 LYS A N 1
ATOM 1791 C CA . LYS A 1 230 ? -3.148 18.116 4.124 1.00 37.06 230 LYS A CA 1
ATOM 1792 C C . LYS A 1 230 ? -2.814 19.595 3.900 1.00 37.06 230 LYS A C 1
ATOM 1794 O O . LYS A 1 230 ? -2.800 20.031 2.758 1.00 37.06 230 LYS A O 1
ATOM 1799 N N . ALA A 1 231 ? -2.528 20.346 4.965 1.00 31.61 231 ALA A N 1
ATOM 1800 C CA . ALA A 1 231 ? -2.024 21.719 4.891 1.00 31.61 231 ALA A CA 1
ATOM 1801 C C . ALA A 1 231 ? -0.510 21.797 4.593 1.00 31.61 231 ALA A C 1
ATOM 1803 O O . ALA A 1 231 ? -0.020 22.844 4.176 1.00 31.61 231 ALA A O 1
ATOM 1804 N N . ALA A 1 232 ? 0.226 20.702 4.814 1.00 31.78 232 ALA A N 1
ATOM 1805 C CA . ALA A 1 232 ? 1.673 20.605 4.605 1.00 31.78 232 ALA A CA 1
ATOM 1806 C C . ALA A 1 232 ? 2.087 19.943 3.270 1.00 31.78 232 ALA A C 1
ATOM 1808 O O . ALA A 1 232 ? 3.287 19.835 3.000 1.00 31.78 232 ALA A O 1
ATOM 1809 N N . ALA A 1 233 ? 1.123 19.483 2.465 1.00 32.25 233 ALA A N 1
ATOM 1810 C CA . ALA A 1 233 ? 1.318 18.857 1.152 1.00 32.25 233 ALA A CA 1
ATOM 1811 C C . ALA A 1 233 ? 0.954 19.820 0.016 1.00 32.25 233 ALA A C 1
ATOM 1813 O O . ALA A 1 233 ? 1.679 19.802 -1.005 1.00 32.25 233 ALA A O 1
#